Protein AF-A0AAD7TIJ6-F1 (afdb_monomer)

Sequence (268 aa):
MRRDTCLELRRLPKITGPLKSINFRRTTPGSITRIIYGNRPPPPSLVLDPTHPSLHYNRPSWGKTFPWRTYPGFAIRAVPKAVLAPPTTVHPDPPHTLNEGPLKGRSANMSLLDCEAKSVGGRVTRQVILRKFKTAISLIVVRGADVEGQGDEAKLVFREEHAGKAKDWILSDWTYIVRPKIEVYGMPYTEFIPTLRRALRDIVTDGRRLELEWAKLADKQRHQSFARPAHATSQPEHETLDAMQQESGSSSSRDRPPHLLTSDRTSS

pLDDT: mean 82.56, std 18.19, range [35.81, 98.44]

Foldseek 3Di:
DDPPDQPQPPDADDQPDLADFADQPLLQQAACVDPLPALAQDQLVFWQASPQPLNPDGSVRSCVLFDFDDFVFKTKTKDFSRRHGHHPDPDDDPPNDHPDDQDDRSYGYAAEEEDDDVQLDDPVSVVLLVVLVRVLLGCCAAFVWDWDDDDPPIHIDTDVVRHNPCLQQGDSRMHMYMHGHNVSSVDRSSRVNVRSSVVRNVCSVSVVVVVVVSVVVVVVVVVVVVPDDPPPPPDPDDDDDDDDDDDDDDDDDDDDDDDDDDDDDDDD

Nearest PDB structures (foldseek):
  7bbn-assembly1_A  TM=3.116E-01  e=3.687E+00  synthetic construct
  1etu-assembly1_A  TM=3.303E-01  e=9.483E+00  Escherichia coli K-12

Structure (mmCIF, N/CA/C/O backbone):
data_AF-A0AAD7TIJ6-F1
#
_entry.id   AF-A0AAD7TIJ6-F1
#
loop_
_atom_site.group_PDB
_atom_site.id
_atom_site.type_symbol
_atom_site.label_atom_id
_atom_site.label_alt_id
_atom_site.label_comp_id
_atom_site.label_asym_id
_atom_site.label_entity_id
_atom_site.label_seq_id
_atom_site.pdbx_PDB_ins_code
_atom_site.Cartn_x
_atom_site.Cartn_y
_atom_site.Cartn_z
_atom_site.occupancy
_atom_site.B_iso_or_equiv
_atom_site.auth_seq_id
_atom_site.auth_comp_id
_atom_site.auth_asym_id
_atom_site.auth_atom_id
_atom_site.pdbx_PDB_model_num
ATOM 1 N N . MET A 1 1 ? 3.920 18.655 25.816 1.00 40.12 1 MET A N 1
ATOM 2 C CA . MET A 1 1 ? 2.950 18.017 24.896 1.00 40.12 1 MET A CA 1
ATOM 3 C C . MET A 1 1 ? 2.310 16.827 25.595 1.00 40.12 1 MET A C 1
ATOM 5 O O . MET A 1 1 ? 2.991 15.828 25.808 1.00 40.12 1 MET A O 1
ATOM 9 N N . ARG A 1 2 ? 1.041 16.938 26.015 1.00 35.81 2 ARG A N 1
ATOM 10 C CA . ARG A 1 2 ? 0.279 15.781 26.509 1.00 35.81 2 ARG A CA 1
ATOM 11 C C . ARG A 1 2 ? 0.128 14.793 25.350 1.00 35.81 2 ARG A C 1
ATOM 13 O O . ARG 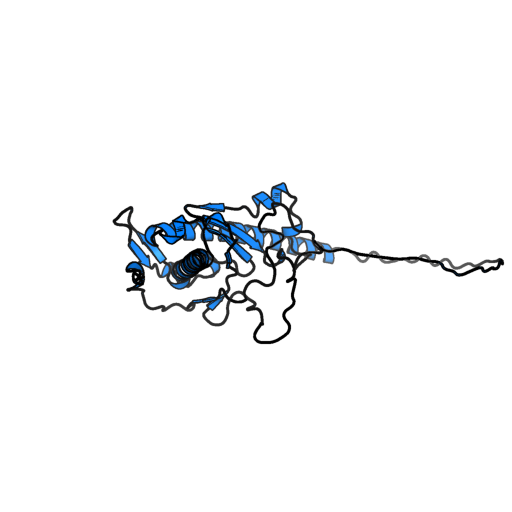A 1 2 ? -0.180 15.194 24.234 1.00 35.81 2 ARG A O 1
ATOM 20 N N . ARG A 1 3 ? 0.416 13.513 25.591 1.00 43.97 3 ARG A N 1
ATOM 21 C CA . ARG A 1 3 ? 0.051 12.443 24.658 1.00 43.97 3 ARG A CA 1
ATOM 22 C C . ARG A 1 3 ? -1.457 12.286 24.775 1.00 43.97 3 ARG A C 1
ATOM 24 O O . ARG A 1 3 ? -1.908 11.579 25.675 1.00 43.97 3 ARG A O 1
ATOM 31 N N . ASP A 1 4 ? -2.212 12.965 23.920 1.00 48.62 4 ASP A N 1
ATOM 32 C CA . ASP A 1 4 ? -3.643 12.713 23.801 1.00 48.62 4 ASP A CA 1
ATOM 33 C C . ASP A 1 4 ? -3.803 11.227 23.493 1.00 48.62 4 ASP A C 1
ATOM 35 O O . ASP A 1 4 ? -3.346 10.703 22.472 1.00 48.62 4 ASP A O 1
ATOM 39 N N . THR A 1 5 ? -4.308 10.497 24.483 1.00 56.25 5 THR A N 1
ATOM 40 C CA . THR A 1 5 ? -4.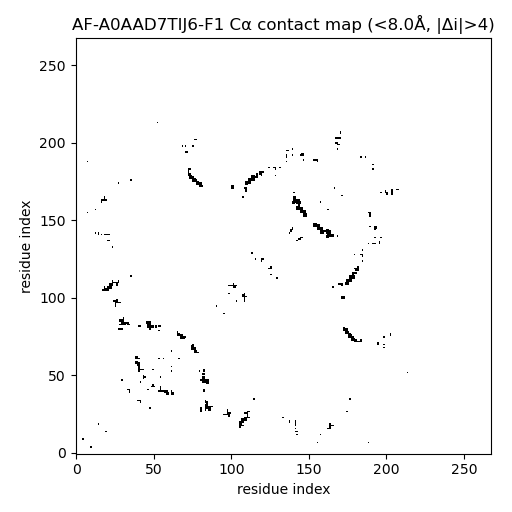494 9.060 24.365 1.00 56.25 5 THR A CA 1
ATOM 41 C C . THR A 1 5 ? -5.622 8.901 23.365 1.00 56.25 5 THR A C 1
ATOM 43 O O .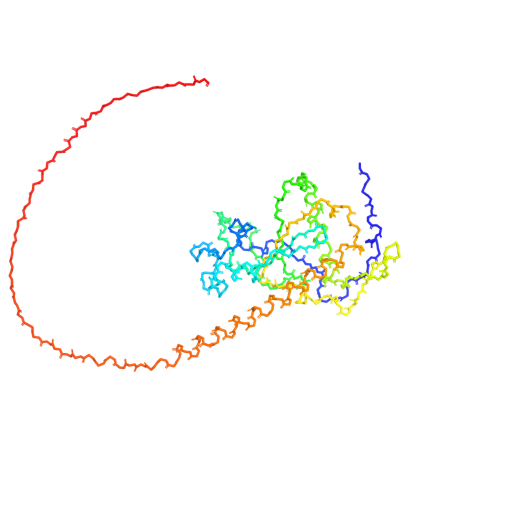 THR A 1 5 ? -6.742 9.287 23.675 1.00 56.25 5 THR A O 1
ATOM 46 N N . CYS A 1 6 ? -5.323 8.393 22.167 1.00 64.31 6 CYS A N 1
ATOM 47 C CA . CYS A 1 6 ? -6.316 8.162 21.122 1.00 64.31 6 CYS A CA 1
ATOM 48 C C . CYS A 1 6 ? -7.462 7.318 21.702 1.00 64.31 6 CYS A C 1
ATOM 50 O O . CYS A 1 6 ? -7.310 6.110 21.909 1.00 64.31 6 CYS A O 1
ATOM 52 N N . LEU A 1 7 ? -8.571 7.981 22.050 1.00 69.69 7 LEU A N 1
ATOM 53 C CA . LEU A 1 7 ? -9.676 7.382 22.804 1.00 69.69 7 LEU A CA 1
ATOM 54 C C . LEU A 1 7 ? -10.301 6.226 22.018 1.00 69.69 7 LEU A C 1
ATOM 56 O O . LEU A 1 7 ? -10.662 5.208 22.606 1.00 69.69 7 LEU A O 1
ATOM 60 N N . GLU A 1 8 ? -10.296 6.343 20.689 1.00 68.38 8 GLU A N 1
ATOM 61 C CA . GLU A 1 8 ? -10.753 5.340 19.722 1.00 68.38 8 GLU A CA 1
ATOM 62 C C . GLU A 1 8 ? -10.025 3.991 19.861 1.00 68.38 8 GLU A C 1
ATOM 64 O O . GLU A 1 8 ? -10.592 2.942 19.569 1.00 68.38 8 GLU A O 1
ATOM 69 N N . LEU A 1 9 ? -8.775 3.988 20.344 1.00 78.44 9 LEU A N 1
ATOM 70 C CA . LEU A 1 9 ? -7.947 2.782 20.460 1.00 78.44 9 LEU A CA 1
ATOM 71 C C . LEU A 1 9 ? -7.848 2.235 21.890 1.00 78.44 9 LEU A C 1
ATOM 73 O O . LEU A 1 9 ? -7.134 1.259 22.120 1.00 78.44 9 LEU A O 1
ATOM 77 N N . ARG A 1 10 ? -8.544 2.831 22.869 1.00 73.44 10 ARG A N 1
ATOM 78 C CA . ARG A 1 10 ? -8.475 2.382 24.273 1.00 73.44 10 ARG A CA 1
ATOM 79 C C . ARG A 1 10 ? -9.143 1.028 24.519 1.00 73.44 10 ARG A C 1
ATOM 81 O O . ARG A 1 10 ? -8.764 0.340 25.460 1.00 73.44 10 ARG A O 1
ATOM 88 N N . ARG A 1 11 ? -10.135 0.648 23.708 1.00 76.94 11 ARG A N 1
ATOM 89 C CA . ARG A 1 11 ? -10.948 -0.568 23.899 1.00 76.94 11 ARG A CA 1
ATOM 90 C C . ARG A 1 11 ? -10.898 -1.470 22.668 1.00 76.94 11 ARG A C 1
ATOM 92 O O . ARG A 1 11 ? -11.908 -1.697 22.014 1.00 76.94 11 ARG A O 1
ATOM 99 N N . LEU A 1 12 ? -9.707 -1.967 22.338 1.00 85.12 12 LEU A N 1
ATOM 100 C CA . LEU A 1 12 ? -9.557 -2.934 21.251 1.00 85.12 12 LEU A CA 1
ATOM 101 C C . LEU A 1 12 ? -9.978 -4.339 21.709 1.00 85.12 12 LEU A C 1
ATOM 103 O O . LEU A 1 12 ? -9.589 -4.753 22.806 1.00 85.12 12 LEU A O 1
ATOM 107 N N . PRO A 1 13 ? -10.692 -5.106 20.868 1.00 82.25 13 PRO A N 1
ATOM 108 C CA . PRO A 1 13 ? -10.970 -6.504 21.157 1.00 82.25 13 PRO A CA 1
ATOM 109 C C . PRO A 1 13 ? -9.666 -7.309 21.253 1.00 82.25 13 PRO A C 1
ATOM 111 O O . PRO A 1 13 ? -8.644 -6.984 20.623 1.00 82.25 13 PRO A O 1
ATOM 114 N N . LYS A 1 14 ? -9.701 -8.376 22.061 1.00 85.50 14 LYS A N 1
ATOM 115 C CA . LYS A 1 14 ? -8.593 -9.334 22.158 1.00 85.50 14 LYS A CA 1
ATOM 116 C C . LYS A 1 14 ? -8.384 -9.989 20.793 1.00 85.50 14 LYS A C 1
ATOM 118 O O . LYS A 1 14 ? -9.339 -10.347 20.116 1.00 85.50 14 LYS A O 1
ATOM 123 N N . ILE A 1 15 ? -7.125 -10.167 20.397 1.00 85.88 15 ILE A N 1
ATOM 124 C CA . ILE A 1 15 ? -6.811 -10.871 19.152 1.00 85.88 15 ILE A CA 1
ATOM 125 C C . ILE A 1 15 ? -6.955 -12.376 19.393 1.00 85.88 15 ILE A C 1
ATOM 127 O O . ILE A 1 15 ? -6.132 -12.971 20.091 1.00 85.88 15 ILE A O 1
ATOM 131 N N . THR A 1 16 ? -7.972 -12.979 18.788 1.00 78.56 16 THR A N 1
ATOM 132 C CA . THR A 1 16 ? -8.259 -14.422 18.843 1.00 78.56 16 THR A CA 1
ATOM 133 C C . THR A 1 16 ? -7.760 -15.165 17.596 1.00 78.56 16 THR A C 1
ATOM 135 O O . THR A 1 16 ? -7.400 -16.337 17.682 1.00 78.56 16 THR A O 1
ATOM 138 N N . GLY A 1 17 ? -7.640 -14.472 16.457 1.00 80.44 17 GLY A N 1
ATOM 139 C CA . GLY A 1 17 ? -7.259 -15.053 15.165 1.00 80.44 17 GLY A CA 1
ATOM 140 C C . GLY A 1 17 ? -5.801 -15.537 15.041 1.00 80.44 17 GLY A C 1
ATOM 141 O O . GLY A 1 17 ? -4.929 -15.182 15.847 1.00 80.44 17 GLY A O 1
ATOM 142 N N . PRO A 1 18 ? -5.490 -16.347 14.006 1.00 85.44 18 PRO A N 1
ATOM 143 C CA . PRO A 1 18 ? -4.157 -16.922 13.795 1.00 85.44 18 PRO A CA 1
ATOM 144 C C . PRO A 1 18 ? -3.100 -15.845 13.526 1.00 85.44 18 PRO A C 1
ATOM 146 O O . PRO A 1 18 ? -1.991 -15.917 14.062 1.00 85.44 18 PRO A O 1
ATOM 149 N N . LEU A 1 19 ? -3.467 -14.803 12.780 1.00 92.25 19 LEU A N 1
ATOM 150 C CA . LEU A 1 19 ? -2.642 -13.625 12.554 1.00 92.25 19 LEU A CA 1
ATOM 151 C C . LEU A 1 19 ? -2.726 -12.680 13.759 1.00 92.25 19 LEU A C 1
ATOM 153 O O . LEU A 1 19 ? -3.809 -12.258 14.149 1.00 92.25 19 LEU A O 1
ATOM 157 N N . LYS A 1 20 ? -1.575 -12.326 14.335 1.00 92.88 20 LYS A N 1
ATOM 158 C CA . LYS A 1 20 ? -1.456 -11.444 15.507 1.00 92.88 20 LYS A CA 1
ATOM 159 C C . LYS A 1 20 ? -0.862 -10.075 15.202 1.00 92.88 20 LYS A C 1
ATOM 161 O O . LYS A 1 20 ? -1.054 -9.144 15.981 1.00 92.88 20 LYS A O 1
ATOM 166 N N . SER A 1 21 ? -0.116 -9.939 14.113 1.00 94.31 21 SER A N 1
ATOM 167 C CA . SER A 1 21 ? 0.562 -8.686 13.784 1.00 94.31 21 SER A CA 1
ATOM 168 C C . SER A 1 21 ? 0.892 -8.582 12.301 1.00 94.31 21 SER A C 1
ATOM 170 O O . SER A 1 21 ? 0.854 -9.571 11.571 1.00 94.31 21 SER A O 1
ATOM 172 N N . ILE A 1 22 ? 1.260 -7.374 11.881 1.00 95.75 22 ILE A N 1
ATOM 173 C CA . ILE A 1 22 ? 1.886 -7.115 10.587 1.00 95.75 22 ILE A CA 1
ATOM 174 C C . ILE A 1 22 ? 3.335 -6.709 10.837 1.00 95.75 22 ILE A C 1
ATOM 176 O O . ILE A 1 22 ? 3.617 -5.814 11.639 1.00 95.75 22 ILE A O 1
ATOM 180 N N . ASN A 1 23 ? 4.258 -7.368 10.154 1.00 94.94 23 ASN A N 1
ATOM 181 C CA . ASN A 1 23 ? 5.664 -7.031 10.165 1.00 94.94 23 ASN A CA 1
ATOM 182 C C . ASN A 1 23 ? 5.975 -6.098 8.992 1.00 94.94 23 ASN A C 1
ATOM 184 O O . ASN A 1 23 ? 5.871 -6.474 7.828 1.00 94.94 23 ASN A O 1
ATOM 188 N N . PHE A 1 24 ? 6.402 -4.881 9.314 1.00 94.38 24 PHE A N 1
ATOM 189 C CA . PHE A 1 24 ? 6.836 -3.882 8.333 1.00 94.38 24 PHE A CA 1
ATOM 190 C C . PHE A 1 24 ? 8.360 -3.744 8.259 1.00 94.38 24 PHE A C 1
ATOM 192 O O . PHE A 1 24 ? 8.876 -2.903 7.525 1.00 94.38 24 PHE A O 1
ATOM 199 N N . ARG A 1 25 ? 9.100 -4.469 9.106 1.00 90.56 25 ARG A N 1
ATOM 200 C CA . ARG A 1 25 ? 10.546 -4.302 9.250 1.00 90.56 25 ARG A CA 1
ATOM 201 C C . ARG A 1 25 ? 11.255 -5.296 8.342 1.00 90.56 25 ARG A C 1
ATOM 203 O O . ARG A 1 25 ? 10.981 -6.489 8.416 1.00 90.56 25 ARG A O 1
ATOM 210 N N . ARG A 1 26 ? 12.217 -4.811 7.548 1.00 87.25 26 ARG A N 1
ATOM 211 C CA . ARG A 1 26 ? 13.064 -5.647 6.669 1.00 87.25 26 ARG A CA 1
ATOM 212 C C . ARG A 1 26 ? 12.253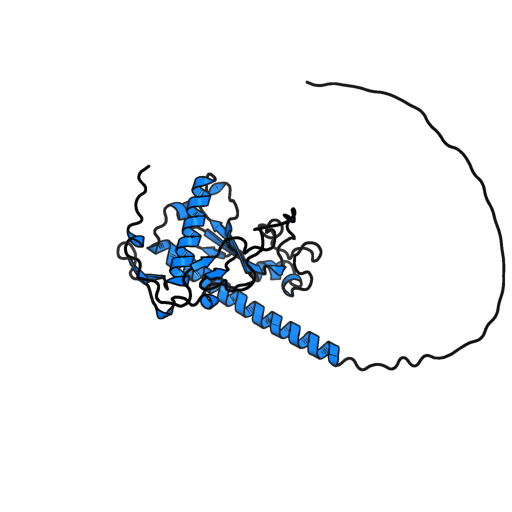 -6.512 5.699 1.00 87.25 26 ARG A C 1
ATOM 214 O O . ARG A 1 26 ? 12.564 -7.674 5.492 1.00 87.25 26 ARG A O 1
ATOM 221 N N . THR A 1 27 ? 11.181 -5.953 5.155 1.00 91.50 27 THR A N 1
ATOM 222 C CA . THR A 1 27 ? 10.305 -6.616 4.176 1.00 91.50 27 THR A CA 1
ATOM 223 C C . THR A 1 27 ? 10.522 -6.103 2.752 1.00 91.50 27 THR A C 1
ATOM 225 O O . THR A 1 27 ? 9.995 -6.684 1.805 1.00 91.50 27 THR A O 1
ATOM 228 N N . THR A 1 28 ? 11.289 -5.020 2.592 1.00 92.38 28 THR A N 1
ATOM 229 C CA . THR A 1 28 ? 11.659 -4.441 1.297 1.00 92.38 28 THR A CA 1
ATOM 230 C C . THR A 1 28 ? 13.066 -4.917 0.914 1.00 92.38 28 THR A C 1
ATOM 232 O O . THR A 1 28 ? 14.010 -4.540 1.607 1.00 92.38 28 THR A O 1
ATOM 235 N N . PRO A 1 29 ? 13.225 -5.708 -0.161 1.00 91.12 29 PRO A N 1
ATOM 236 C CA . PRO A 1 29 ? 14.518 -6.274 -0.563 1.00 91.12 29 PRO A CA 1
ATOM 237 C C . PRO A 1 29 ? 15.430 -5.304 -1.334 1.00 91.12 29 PRO A C 1
ATOM 239 O O . PRO A 1 29 ? 16.585 -5.622 -1.592 1.00 91.12 29 PRO A O 1
ATOM 242 N N . GLY A 1 30 ? 14.934 -4.124 -1.713 1.00 91.69 30 GLY A N 1
ATOM 243 C CA . GLY A 1 30 ? 15.676 -3.179 -2.544 1.00 91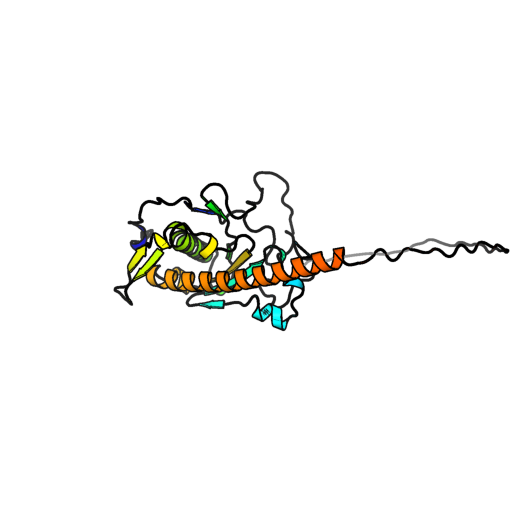.69 30 GLY A CA 1
ATOM 244 C C . GLY A 1 30 ? 15.245 -1.731 -2.349 1.00 91.69 30 GLY A C 1
ATOM 245 O O . GLY A 1 30 ? 14.598 -1.370 -1.364 1.00 91.69 30 GLY A O 1
ATOM 246 N N . SER A 1 31 ? 15.609 -0.893 -3.314 1.00 91.69 31 SER A N 1
ATOM 247 C CA . SER A 1 31 ? 15.391 0.549 -3.294 1.00 91.69 31 SER A CA 1
ATOM 248 C C . SER A 1 31 ? 14.290 0.990 -4.258 1.00 91.69 31 SER A C 1
ATOM 250 O O . SER A 1 31 ? 14.183 0.514 -5.388 1.00 91.69 31 SER A O 1
ATOM 252 N N . ILE A 1 32 ? 13.489 1.967 -3.827 1.00 91.88 32 ILE A N 1
ATOM 253 C CA . ILE A 1 32 ? 12.416 2.564 -4.636 1.00 91.88 32 ILE A CA 1
ATOM 254 C C . ILE A 1 32 ? 12.870 3.772 -5.468 1.00 91.88 32 ILE A C 1
ATOM 256 O O . ILE A 1 32 ? 12.057 4.354 -6.186 1.00 91.88 32 ILE A O 1
ATOM 260 N N . THR A 1 33 ? 14.140 4.180 -5.391 1.00 89.00 33 THR A N 1
ATOM 261 C CA . THR A 1 33 ? 14.642 5.441 -5.981 1.00 89.00 33 THR A CA 1
ATOM 262 C C . THR A 1 33 ? 14.364 5.584 -7.478 1.00 89.00 33 THR A C 1
ATOM 264 O O . THR A 1 33 ? 14.151 6.694 -7.960 1.00 89.00 33 THR A O 1
ATOM 267 N N . ARG A 1 34 ? 14.314 4.475 -8.223 1.00 87.00 34 ARG A N 1
ATOM 268 C CA . ARG A 1 34 ? 14.050 4.470 -9.673 1.00 87.00 34 ARG A CA 1
ATOM 269 C C . ARG A 1 34 ? 12.564 4.510 -10.040 1.00 87.00 34 ARG A C 1
ATOM 271 O O . ARG A 1 34 ? 12.221 4.932 -11.140 1.00 87.00 34 ARG A O 1
ATOM 278 N N . ILE A 1 35 ? 11.685 4.094 -9.132 1.00 90.94 35 ILE A N 1
ATOM 279 C CA . ILE A 1 35 ? 10.253 3.893 -9.409 1.00 90.94 35 ILE A CA 1
ATOM 280 C C . ILE A 1 35 ? 9.350 4.908 -8.703 1.00 90.94 35 ILE A C 1
ATOM 282 O O . ILE A 1 35 ? 8.226 5.141 -9.140 1.00 90.94 35 ILE A O 1
ATOM 286 N N . ILE A 1 36 ? 9.842 5.558 -7.649 1.00 89.69 36 ILE A N 1
ATOM 287 C CA . ILE A 1 36 ? 9.112 6.551 -6.853 1.00 89.69 36 ILE A CA 1
ATOM 288 C C . ILE A 1 36 ? 8.511 7.671 -7.716 1.00 89.69 36 ILE A C 1
ATOM 290 O O . ILE A 1 36 ? 7.334 7.993 -7.556 1.00 89.69 36 ILE A O 1
ATOM 294 N N . TYR A 1 37 ? 9.278 8.214 -8.666 1.00 84.75 37 TYR A N 1
ATOM 295 C CA . TYR A 1 37 ? 8.851 9.266 -9.605 1.00 84.75 37 TYR A CA 1
ATOM 296 C C . TYR A 1 37 ? 8.729 8.760 -11.055 1.00 84.75 37 TYR A C 1
ATOM 298 O O . TYR A 1 37 ? 8.422 9.530 -11.962 1.00 84.75 37 TYR A O 1
ATOM 306 N N . GLY A 1 38 ? 8.971 7.467 -11.288 1.00 83.81 38 GLY A N 1
ATOM 307 C CA . GLY A 1 38 ? 9.005 6.871 -12.620 1.00 83.81 38 GLY A CA 1
ATOM 308 C C . GLY A 1 38 ? 7.630 6.415 -13.113 1.00 83.81 38 GLY A C 1
ATOM 309 O O . GLY A 1 38 ? 6.976 5.581 -12.485 1.00 83.81 38 GLY A O 1
ATOM 310 N N . ASN A 1 39 ? 7.234 6.889 -14.296 1.00 87.38 39 ASN A N 1
ATOM 311 C CA . ASN A 1 39 ? 6.054 6.411 -15.036 1.00 87.38 39 ASN A CA 1
ATOM 312 C C . ASN A 1 39 ? 6.431 5.473 -16.196 1.00 87.38 39 ASN A C 1
ATOM 314 O O . ASN A 1 39 ? 5.691 5.358 -17.165 1.00 87.38 39 ASN A O 1
ATOM 318 N N . ARG A 1 40 ? 7.595 4.825 -16.119 1.00 92.44 40 ARG A N 1
ATOM 319 C CA . ARG A 1 40 ? 8.086 3.834 -17.084 1.00 92.44 40 ARG A CA 1
ATOM 320 C C . ARG A 1 40 ? 8.691 2.647 -16.331 1.00 92.44 40 ARG A C 1
ATOM 322 O O . ARG A 1 40 ? 9.134 2.870 -15.197 1.00 92.44 40 ARG A O 1
ATOM 329 N N . PRO A 1 41 ? 8.743 1.444 -16.929 1.00 93.44 41 PRO A N 1
ATOM 330 C CA . PRO A 1 41 ? 9.493 0.347 -16.332 1.00 93.44 41 PRO A CA 1
ATOM 331 C C . PRO A 1 41 ? 10.963 0.762 -16.132 1.00 93.44 41 PRO A C 1
ATOM 333 O O . PRO A 1 41 ? 11.525 1.475 -16.976 1.00 93.44 41 PRO A O 1
ATOM 336 N N . PRO A 1 42 ? 11.593 0.372 -15.014 1.00 94.56 42 PRO A N 1
ATOM 337 C CA . PRO A 1 42 ? 13.040 0.482 -14.863 1.00 94.56 42 PRO A CA 1
ATOM 338 C C . PRO A 1 42 ? 13.769 -0.433 -15.873 1.00 94.56 42 PRO A C 1
ATOM 340 O O . PRO A 1 42 ? 13.205 -1.445 -16.288 1.00 94.56 42 PRO A O 1
ATOM 343 N N . PRO A 1 43 ? 15.014 -0.108 -16.274 1.00 94.19 43 PRO A N 1
ATOM 344 C CA . PRO A 1 43 ? 15.819 -0.996 -17.113 1.00 94.19 43 PRO A CA 1
ATOM 345 C C . PRO A 1 43 ? 16.044 -2.363 -16.440 1.00 94.19 43 PRO A C 1
ATOM 347 O O . PRO A 1 43 ? 16.325 -2.373 -15.238 1.00 94.19 43 PRO A O 1
ATOM 350 N N . PRO A 1 44 ? 16.006 -3.491 -17.180 1.00 95.12 44 PRO A N 1
ATOM 351 C CA . PRO A 1 44 ? 16.204 -4.827 -16.606 1.00 95.12 44 PRO A CA 1
ATOM 352 C C . PRO A 1 44 ? 17.535 -5.011 -15.864 1.00 95.12 44 PRO A C 1
ATOM 354 O O . PRO A 1 44 ? 17.596 -5.735 -14.882 1.00 95.12 44 PRO A O 1
ATOM 357 N N . SER A 1 45 ? 18.598 -4.310 -16.266 1.00 94.62 45 SER A N 1
ATOM 358 C CA . SER A 1 45 ? 19.904 -4.357 -15.589 1.00 94.62 45 SER A CA 1
ATOM 359 C C . SER A 1 45 ? 19.932 -3.679 -14.214 1.00 94.62 45 SER A C 1
ATOM 361 O O . SER A 1 45 ? 20.923 -3.783 -13.498 1.00 94.62 45 SER A O 1
ATOM 363 N N . LEU A 1 46 ? 18.876 -2.947 -13.849 1.00 93.44 46 LEU A N 1
ATOM 364 C CA . LEU A 1 46 ? 18.813 -2.119 -12.643 1.00 93.44 46 LEU A CA 1
ATOM 365 C C . LEU A 1 46 ? 17.682 -2.537 -11.700 1.00 93.44 46 LEU A C 1
ATOM 367 O O . LEU A 1 46 ? 17.218 -1.709 -10.913 1.00 93.44 46 LEU A O 1
ATOM 371 N N . VAL A 1 47 ? 17.224 -3.785 -11.784 1.00 95.81 47 VAL A N 1
ATOM 372 C CA . VAL A 1 47 ? 16.173 -4.334 -10.920 1.00 95.81 47 VAL A CA 1
ATOM 373 C C . VAL A 1 47 ? 16.610 -5.616 -10.216 1.00 95.81 47 VAL A C 1
ATOM 375 O O . VAL A 1 47 ? 17.634 -6.193 -10.565 1.00 95.81 47 VAL A O 1
ATOM 378 N N . LEU A 1 48 ? 15.840 -6.048 -9.215 1.00 94.25 48 LEU A N 1
ATOM 379 C CA . LEU A 1 48 ? 16.094 -7.286 -8.475 1.00 94.25 48 LEU A CA 1
ATOM 380 C C . LEU A 1 48 ? 15.832 -8.546 -9.305 1.00 94.25 48 LEU A C 1
ATOM 382 O O . LEU A 1 48 ? 16.583 -9.506 -9.184 1.00 94.25 48 LEU A O 1
ATOM 386 N N . ASP A 1 49 ? 14.789 -8.543 -10.136 1.00 95.06 49 ASP A N 1
ATOM 387 C CA . ASP A 1 49 ? 14.471 -9.658 -11.031 1.00 95.06 49 ASP A CA 1
ATOM 388 C C . ASP A 1 49 ? 14.251 -9.141 -12.465 1.00 95.06 49 ASP A C 1
ATOM 390 O O . ASP A 1 49 ? 13.166 -8.643 -12.789 1.00 95.06 49 ASP A O 1
ATOM 394 N N . PRO A 1 50 ? 15.275 -9.256 -13.335 1.00 95.88 50 PRO A N 1
ATOM 395 C CA . PRO A 1 50 ? 15.207 -8.841 -14.735 1.00 95.88 50 PRO A CA 1
ATOM 396 C C . PRO A 1 50 ? 14.233 -9.660 -15.592 1.00 95.88 50 PRO A C 1
ATOM 398 O O . PRO A 1 50 ? 13.912 -9.241 -16.702 1.00 95.88 50 PRO A O 1
ATOM 401 N N . THR A 1 51 ? 13.783 -10.822 -15.113 1.00 94.81 51 THR A N 1
ATOM 402 C CA . THR A 1 51 ? 12.891 -11.730 -15.851 1.00 94.81 51 THR A CA 1
ATOM 403 C C . THR A 1 51 ? 11.415 -11.495 -15.539 1.00 94.81 51 THR A C 1
ATOM 405 O O . THR A 1 51 ? 10.537 -12.089 -16.168 1.00 94.81 51 THR A O 1
ATOM 408 N N . HIS A 1 52 ? 11.119 -10.604 -14.589 1.00 95.06 52 HIS A N 1
ATOM 409 C CA . HIS A 1 52 ? 9.760 -10.401 -14.120 1.00 95.06 52 HIS A CA 1
ATOM 410 C C . HIS A 1 52 ? 8.845 -9.827 -15.225 1.00 95.06 52 HIS A C 1
ATOM 412 O O . HIS A 1 52 ? 9.158 -8.776 -15.801 1.00 95.06 52 HIS A O 1
ATOM 418 N N . PRO A 1 53 ? 7.654 -10.414 -15.473 1.00 95.44 53 PRO A N 1
ATOM 419 C CA . PRO A 1 53 ? 6.780 -10.032 -16.591 1.00 95.44 53 PRO A CA 1
ATOM 420 C C . PRO A 1 53 ? 6.356 -8.560 -16.617 1.00 95.44 53 PRO A C 1
ATOM 422 O O . PRO A 1 53 ? 6.058 -8.005 -17.674 1.00 95.44 53 PRO A O 1
ATOM 425 N N . SER A 1 54 ? 6.345 -7.890 -15.462 1.00 94.38 54 SER A N 1
ATOM 426 C CA . SER A 1 54 ? 6.024 -6.461 -15.386 1.00 94.38 54 SER A CA 1
ATOM 427 C C . SER A 1 54 ? 6.995 -5.566 -16.161 1.00 94.38 54 SER A C 1
ATOM 429 O O . SER A 1 54 ? 6.643 -4.435 -16.483 1.00 94.38 54 SER A O 1
ATOM 431 N N . LEU A 1 55 ? 8.218 -6.018 -16.442 1.00 94.62 55 LEU A N 1
ATOM 432 C CA . LEU A 1 55 ? 9.197 -5.223 -17.189 1.00 94.62 55 LEU A CA 1
ATOM 433 C C . LEU A 1 55 ? 8.863 -5.123 -18.682 1.00 94.62 55 LEU A C 1
ATOM 435 O O . LEU A 1 55 ? 9.365 -4.227 -19.354 1.00 94.62 55 LEU A O 1
ATOM 439 N N . HIS A 1 56 ? 7.972 -5.980 -19.190 1.00 93.50 56 HIS A N 1
ATOM 440 C CA . HIS A 1 56 ? 7.548 -5.972 -20.591 1.00 93.50 56 HIS A CA 1
ATOM 441 C C . HIS A 1 56 ? 6.514 -4.883 -20.914 1.00 93.50 56 HIS A C 1
ATOM 443 O O . HIS A 1 56 ? 6.192 -4.659 -22.081 1.00 93.50 56 HIS A O 1
ATOM 449 N N . TYR A 1 57 ? 5.977 -4.181 -19.910 1.00 93.81 57 TYR A N 1
ATOM 450 C CA . TYR A 1 57 ? 5.053 -3.080 -20.167 1.00 93.81 57 TYR A CA 1
ATOM 451 C C . TYR A 1 57 ? 5.770 -1.899 -20.820 1.00 93.81 57 TYR A C 1
ATOM 453 O O . TYR A 1 57 ? 6.748 -1.377 -20.294 1.00 93.81 57 TYR A O 1
ATOM 461 N N . ASN A 1 58 ? 5.212 -1.377 -21.911 1.00 92.56 58 ASN A N 1
ATOM 462 C CA . ASN A 1 58 ? 5.630 -0.076 -22.431 1.00 92.56 58 ASN A CA 1
ATOM 463 C C . ASN A 1 58 ? 5.267 1.067 -21.455 1.00 92.56 58 ASN A C 1
ATOM 465 O O . ASN A 1 58 ? 4.497 0.895 -20.507 1.00 92.56 58 ASN A O 1
ATOM 469 N N . ARG A 1 59 ? 5.811 2.269 -21.690 1.00 90.12 59 ARG A N 1
ATOM 470 C CA . ARG A 1 59 ? 5.635 3.431 -20.796 1.00 90.12 59 ARG A CA 1
ATOM 471 C C . ARG A 1 59 ? 4.158 3.779 -20.509 1.00 90.12 59 ARG A C 1
ATOM 473 O O . ARG A 1 59 ? 3.827 3.910 -19.331 1.00 90.12 59 ARG A O 1
ATOM 480 N N . PRO A 1 60 ? 3.256 3.899 -21.506 1.00 91.12 60 PRO A N 1
ATOM 481 C CA . PRO A 1 60 ? 1.841 4.163 -21.233 1.00 91.12 60 PRO A CA 1
ATOM 482 C C . PRO A 1 60 ? 1.171 3.064 -20.403 1.00 91.12 60 PRO A C 1
ATOM 484 O O . PRO A 1 60 ? 0.435 3.365 -19.463 1.00 91.12 60 PRO A O 1
ATOM 487 N N . SER A 1 61 ? 1.449 1.797 -20.720 1.00 93.88 61 SER A N 1
ATOM 488 C CA . SER A 1 61 ? 0.854 0.658 -20.016 1.00 93.88 61 SER A CA 1
ATOM 489 C C . SER A 1 61 ? 1.349 0.587 -18.577 1.00 93.88 61 SER A C 1
ATOM 491 O O . SER A 1 61 ? 0.548 0.421 -17.671 1.00 93.88 61 SER A O 1
ATOM 493 N N . TRP A 1 62 ? 2.637 0.834 -18.332 1.00 94.94 62 TRP A N 1
ATOM 494 C CA . TRP A 1 62 ? 3.211 0.851 -16.986 1.00 94.94 62 TRP A CA 1
ATOM 495 C C . TRP A 1 62 ? 2.518 1.851 -16.054 1.00 94.94 62 TRP A C 1
ATOM 497 O O . TRP A 1 62 ? 2.192 1.519 -14.914 1.00 94.94 62 TRP A O 1
ATOM 507 N N . GLY A 1 63 ? 2.277 3.076 -16.535 1.00 93.38 63 GLY A N 1
ATOM 508 C CA . GLY A 1 63 ? 1.582 4.106 -15.761 1.00 93.38 63 GLY A CA 1
ATOM 509 C C . GLY A 1 63 ? 0.136 3.733 -15.426 1.00 93.38 63 GLY A C 1
ATOM 510 O O . GLY A 1 63 ? -0.330 4.051 -14.336 1.00 93.38 63 GLY A O 1
ATOM 511 N N . LYS A 1 64 ? -0.547 3.024 -16.335 1.00 94.38 64 LYS A N 1
ATOM 512 C CA . LYS A 1 64 ? -1.913 2.518 -16.130 1.00 94.38 64 LYS A CA 1
ATOM 513 C C . LYS A 1 64 ? -1.956 1.296 -15.208 1.00 94.38 64 LYS A C 1
ATOM 515 O O . LYS A 1 64 ? -2.869 1.188 -14.401 1.00 94.38 64 LYS A O 1
ATOM 520 N N . THR A 1 65 ? -0.972 0.405 -15.313 1.00 95.62 65 THR A N 1
ATOM 521 C CA . THR A 1 65 ? -0.885 -0.840 -14.537 1.00 95.62 65 THR A CA 1
ATOM 522 C C . THR A 1 65 ? -0.473 -0.587 -13.090 1.00 95.62 65 THR A C 1
ATOM 524 O O . THR A 1 65 ? -1.047 -1.160 -12.168 1.00 95.62 65 THR A O 1
ATOM 527 N N . PHE A 1 66 ? 0.493 0.308 -12.875 1.00 96.00 66 PHE A N 1
ATOM 528 C CA . PHE A 1 66 ? 0.989 0.668 -11.547 1.00 96.00 66 PHE A CA 1
ATOM 529 C C . PHE A 1 66 ? 0.758 2.158 -11.272 1.00 96.00 66 PHE A C 1
ATOM 531 O O . PHE A 1 66 ? 1.737 2.905 -11.148 1.00 96.00 66 PHE A O 1
ATOM 538 N N . PRO A 1 67 ? -0.498 2.630 -11.202 1.00 95.81 67 PRO A N 1
ATOM 539 C CA . PRO A 1 67 ? -0.789 4.045 -11.049 1.00 95.81 67 PRO A CA 1
ATOM 540 C C . PRO A 1 67 ? -0.517 4.513 -9.619 1.00 95.81 67 PRO A C 1
ATOM 542 O O . PRO A 1 67 ? -0.609 3.751 -8.653 1.00 95.81 67 PRO A O 1
ATOM 545 N N . TRP A 1 68 ? -0.251 5.810 -9.477 1.00 95.44 68 TRP A N 1
ATOM 546 C CA . TRP A 1 68 ? -0.493 6.492 -8.211 1.00 95.44 68 TRP A CA 1
ATOM 547 C C . TRP A 1 68 ? -2.000 6.661 -8.044 1.00 95.44 68 TRP A C 1
ATOM 549 O O . TRP A 1 68 ? -2.635 7.359 -8.830 1.00 95.44 68 TRP A O 1
ATOM 559 N N . ARG A 1 69 ? -2.570 6.014 -7.029 1.00 96.44 69 ARG A N 1
ATOM 560 C CA . ARG A 1 69 ? -3.982 6.159 -6.671 1.00 96.44 69 ARG A CA 1
ATOM 561 C C . ARG A 1 69 ? -4.106 7.223 -5.600 1.00 96.44 69 ARG A C 1
ATOM 563 O O . ARG A 1 69 ? -3.435 7.134 -4.573 1.00 96.44 69 ARG A O 1
ATOM 570 N N . THR A 1 70 ? -4.947 8.214 -5.849 1.00 96.94 70 THR A N 1
ATOM 571 C CA . THR A 1 70 ? -5.169 9.328 -4.928 1.00 96.94 70 THR A CA 1
ATOM 572 C C . THR A 1 70 ? -6.420 9.075 -4.107 1.00 96.94 70 THR A C 1
ATOM 574 O O . THR A 1 70 ? -7.468 8.736 -4.648 1.00 96.94 70 THR A O 1
ATOM 577 N N . TYR A 1 71 ? -6.299 9.288 -2.806 1.00 97.56 71 TYR A N 1
ATOM 578 C CA . TYR A 1 71 ? -7.365 9.190 -1.825 1.00 97.56 71 TYR A CA 1
ATOM 579 C C . TYR A 1 71 ? -7.350 10.440 -0.928 1.00 97.56 71 TYR A C 1
ATOM 581 O O . TYR A 1 71 ? -6.358 11.182 -0.915 1.00 97.56 71 TYR A O 1
ATOM 589 N N . PRO A 1 72 ? -8.423 10.709 -0.165 1.00 96.12 72 PRO A N 1
ATOM 590 C CA . PRO A 1 72 ? -8.394 11.716 0.890 1.00 96.12 72 PRO A CA 1
ATOM 591 C C . PRO A 1 72 ? -7.149 11.577 1.782 1.00 96.12 72 PRO A C 1
ATOM 593 O O . PRO A 1 72 ? -6.865 10.518 2.336 1.00 96.12 72 PRO A O 1
ATOM 596 N N . GLY A 1 73 ? -6.352 12.645 1.857 1.00 94.38 73 GLY A N 1
ATOM 597 C CA . GLY A 1 73 ? -5.138 12.713 2.674 1.00 94.38 73 GLY A CA 1
ATOM 598 C C . GLY A 1 73 ? -3.884 12.008 2.133 1.00 94.38 73 GLY A C 1
ATOM 599 O O . GLY A 1 73 ? -2.807 12.241 2.670 1.00 94.38 73 GLY A O 1
ATOM 600 N N . PHE A 1 74 ? -3.932 11.181 1.083 1.00 95.81 74 PHE A N 1
ATOM 601 C CA . PHE A 1 74 ? -2.717 10.510 0.588 1.00 95.81 74 PHE A CA 1
ATOM 602 C C . PHE A 1 74 ? -2.826 10.005 -0.850 1.00 95.81 74 PHE A C 1
ATOM 604 O O . PHE A 1 74 ? -3.908 9.802 -1.386 1.00 95.81 74 PHE A O 1
ATOM 611 N N . ALA A 1 75 ? -1.680 9.734 -1.470 1.00 95.94 75 ALA A N 1
ATOM 612 C CA . ALA A 1 75 ? -1.607 8.872 -2.642 1.00 95.94 75 ALA A CA 1
ATOM 613 C C . ALA A 1 75 ? -0.822 7.602 -2.312 1.00 95.94 75 ALA A C 1
ATOM 615 O O . ALA A 1 75 ? 0.115 7.628 -1.514 1.00 95.94 75 ALA A O 1
ATOM 616 N N . ILE A 1 76 ? -1.190 6.484 -2.924 1.00 97.31 76 ILE A N 1
ATOM 617 C CA . ILE A 1 76 ? -0.508 5.204 -2.749 1.00 97.31 76 ILE A CA 1
ATOM 618 C C . ILE A 1 76 ? -0.302 4.527 -4.097 1.00 97.31 76 ILE A C 1
ATOM 620 O O . ILE A 1 76 ? -1.133 4.612 -5.001 1.00 97.31 76 ILE A O 1
ATOM 624 N N . ARG A 1 77 ? 0.828 3.849 -4.223 1.00 96.50 77 ARG A N 1
ATOM 625 C CA . ARG A 1 77 ? 1.181 3.007 -5.359 1.00 96.50 77 ARG A CA 1
ATOM 626 C C . ARG A 1 77 ? 1.670 1.671 -4.826 1.00 96.50 77 ARG A C 1
ATOM 628 O O . ARG A 1 77 ? 2.325 1.636 -3.790 1.00 96.50 77 ARG A O 1
ATOM 635 N N . ALA A 1 78 ? 1.394 0.592 -5.543 1.00 97.75 78 ALA A N 1
ATOM 636 C CA . ALA A 1 78 ? 2.009 -0.700 -5.282 1.00 97.75 78 ALA A CA 1
ATOM 637 C C . ALA A 1 78 ? 2.707 -1.198 -6.544 1.00 97.75 78 ALA A C 1
ATOM 639 O O . ALA A 1 78 ? 2.207 -1.005 -7.653 1.00 97.75 78 ALA A O 1
ATOM 640 N N . VAL A 1 79 ? 3.873 -1.808 -6.364 1.00 97.25 79 VAL A N 1
ATOM 641 C CA . VAL A 1 79 ? 4.637 -2.453 -7.436 1.00 97.25 79 VAL A CA 1
ATOM 642 C C . VAL A 1 79 ? 5.189 -3.796 -6.954 1.00 97.25 79 VAL A C 1
ATOM 644 O O . VAL A 1 79 ? 5.398 -3.946 -5.748 1.00 97.25 79 VAL A O 1
ATOM 647 N N . PRO A 1 80 ? 5.483 -4.751 -7.848 1.00 97.31 80 PRO A N 1
ATOM 648 C CA . PRO A 1 80 ? 6.195 -5.971 -7.479 1.00 97.31 80 PRO A CA 1
ATOM 649 C C . PRO A 1 80 ? 7.567 -5.661 -6.867 1.00 97.31 80 PRO A C 1
ATOM 651 O O . PRO A 1 80 ? 8.271 -4.758 -7.320 1.00 97.31 80 PRO A O 1
ATOM 654 N N . LYS A 1 81 ? 8.001 -6.436 -5.871 1.00 96.38 81 LYS A N 1
ATOM 655 C CA . LYS A 1 81 ? 9.360 -6.321 -5.309 1.00 96.38 81 LYS A CA 1
ATOM 656 C C . LYS A 1 81 ? 10.438 -6.557 -6.369 1.00 96.38 81 LYS A C 1
ATOM 658 O O . LYS A 1 81 ? 11.495 -5.942 -6.305 1.00 96.38 81 LYS A O 1
ATOM 663 N N . ALA A 1 82 ? 10.141 -7.390 -7.363 1.00 95.88 82 ALA A N 1
ATOM 664 C CA . ALA A 1 82 ? 11.004 -7.680 -8.503 1.00 95.88 82 ALA A CA 1
ATOM 665 C C . ALA A 1 82 ? 11.533 -6.428 -9.222 1.00 95.88 82 ALA A C 1
ATOM 667 O O . ALA A 1 82 ? 12.666 -6.426 -9.691 1.00 95.88 82 ALA A O 1
ATOM 668 N N . VAL A 1 83 ? 10.744 -5.346 -9.275 1.00 96.25 83 VAL A N 1
ATOM 669 C CA . VAL A 1 83 ? 11.103 -4.121 -10.014 1.00 96.25 83 VAL A CA 1
ATOM 670 C C . VAL A 1 83 ? 11.841 -3.083 -9.169 1.00 96.25 83 VAL A C 1
ATOM 672 O O . VAL A 1 83 ? 12.098 -1.970 -9.635 1.00 96.25 83 VAL A O 1
ATOM 675 N N . LEU A 1 84 ? 12.140 -3.398 -7.908 1.00 95.56 84 LEU A N 1
ATOM 676 C CA . LEU A 1 84 ? 12.958 -2.529 -7.070 1.00 95.56 84 LEU A CA 1
ATOM 677 C C . LEU A 1 84 ? 14.398 -2.542 -7.564 1.00 95.56 84 LEU A C 1
ATOM 679 O O . LEU A 1 84 ? 14.873 -3.552 -8.072 1.00 95.56 84 LEU A O 1
ATOM 683 N N . ALA A 1 85 ? 15.104 -1.431 -7.373 1.00 93.31 85 ALA A N 1
ATOM 684 C CA . ALA A 1 85 ? 16.528 -1.394 -7.659 1.00 93.31 85 ALA A CA 1
ATOM 685 C C . ALA A 1 85 ? 17.301 -2.215 -6.614 1.00 93.31 85 ALA A C 1
ATOM 687 O O . ALA A 1 85 ? 16.914 -2.196 -5.437 1.00 93.31 85 ALA A O 1
ATOM 688 N N . PRO A 1 86 ? 18.407 -2.875 -6.996 1.00 90.06 86 PRO A N 1
ATOM 689 C CA . PRO A 1 86 ? 19.318 -3.478 -6.035 1.00 90.06 86 PRO A CA 1
ATOM 690 C C . PRO A 1 86 ? 19.744 -2.451 -4.973 1.00 90.06 86 PRO A C 1
ATOM 692 O O . PRO A 1 86 ? 19.897 -1.263 -5.289 1.00 90.06 86 PRO A O 1
ATOM 695 N N . PRO A 1 87 ? 19.894 -2.858 -3.702 1.00 83.38 87 PRO A N 1
ATOM 696 C CA . PRO A 1 87 ? 20.367 -1.952 -2.666 1.00 83.38 87 PRO A CA 1
ATOM 697 C C . PRO A 1 87 ? 21.779 -1.455 -3.011 1.00 83.38 87 PRO A C 1
ATOM 699 O O . PRO A 1 87 ? 22.661 -2.248 -3.322 1.00 83.38 87 PRO A O 1
ATOM 702 N N . THR A 1 88 ? 22.001 -0.138 -2.943 1.00 75.69 88 THR A N 1
ATOM 703 C CA . THR A 1 88 ? 23.312 0.481 -3.225 1.00 75.69 88 THR A CA 1
ATOM 704 C C . THR A 1 88 ? 24.395 -0.011 -2.266 1.00 75.69 88 THR A C 1
ATOM 706 O O . THR A 1 88 ? 25.559 -0.121 -2.630 1.00 75.69 88 THR A O 1
ATOM 709 N N . THR A 1 89 ? 24.000 -0.306 -1.031 1.00 71.31 89 THR A N 1
ATOM 710 C CA . THR A 1 89 ? 24.843 -0.901 -0.003 1.00 71.31 89 THR A CA 1
ATOM 711 C C . THR A 1 89 ? 24.268 -2.263 0.356 1.00 71.31 89 THR A C 1
ATOM 713 O O . THR A 1 89 ? 23.236 -2.366 1.020 1.00 71.31 89 THR A O 1
ATOM 716 N N . VAL A 1 90 ? 24.943 -3.327 -0.078 1.00 64.56 90 VAL A N 1
ATOM 717 C CA . VAL A 1 90 ? 24.716 -4.673 0.453 1.00 64.56 90 VAL A CA 1
ATOM 718 C C . VAL A 1 90 ? 25.298 -4.650 1.861 1.00 64.56 90 VAL A C 1
ATOM 720 O O . VAL A 1 90 ? 26.507 -4.744 2.024 1.00 64.56 90 VAL A O 1
ATOM 723 N N . HIS A 1 91 ? 24.485 -4.373 2.881 1.00 57.16 91 HIS A N 1
ATOM 724 C CA . HIS A 1 91 ? 24.968 -4.458 4.260 1.00 57.16 91 HIS A CA 1
ATOM 725 C C . HIS A 1 91 ? 25.373 -5.910 4.536 1.00 57.16 91 HIS A C 1
ATOM 727 O O . HIS A 1 91 ? 24.492 -6.773 4.475 1.00 57.16 91 HIS A O 1
ATOM 733 N N . PRO A 1 92 ? 26.657 -6.199 4.814 1.00 57.06 92 PRO A N 1
ATOM 734 C CA . PRO A 1 92 ? 27.045 -7.541 5.182 1.00 57.06 92 PRO A CA 1
ATOM 735 C C . PRO A 1 92 ? 26.702 -7.766 6.664 1.00 57.06 92 PRO A C 1
ATOM 737 O O . PRO A 1 92 ? 27.027 -6.948 7.521 1.00 57.06 92 PRO A O 1
ATOM 740 N N . ASP A 1 93 ? 26.056 -8.904 6.918 1.00 51.41 93 ASP A N 1
ATOM 741 C CA . ASP A 1 93 ? 26.042 -9.663 8.175 1.00 51.41 93 ASP A CA 1
ATOM 742 C C . ASP A 1 93 ? 25.247 -9.177 9.418 1.00 51.41 93 ASP A C 1
ATOM 744 O O . ASP A 1 93 ? 24.746 -8.053 9.471 1.00 51.41 93 ASP A O 1
ATOM 748 N N . PRO A 1 94 ? 24.915 -10.104 10.352 1.00 58.03 94 PRO A N 1
ATOM 749 C CA . PRO A 1 94 ? 23.635 -10.120 11.059 1.00 58.03 94 PRO A CA 1
ATOM 75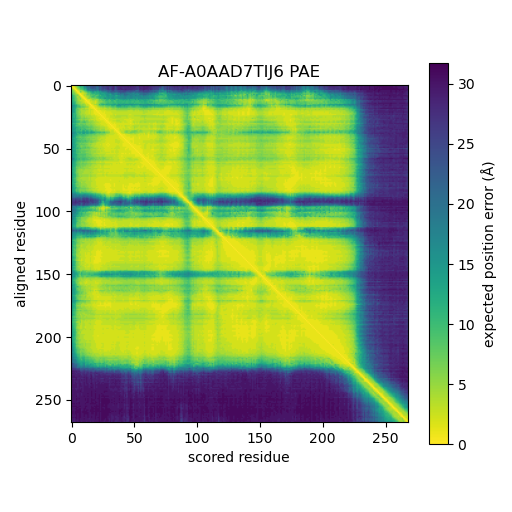0 C C . PRO A 1 94 ? 23.492 -9.170 12.265 1.00 58.03 94 PRO A C 1
ATOM 752 O O . PRO A 1 94 ? 24.466 -8.686 12.828 1.00 58.03 94 PRO A O 1
ATOM 755 N N . PRO A 1 95 ? 22.237 -8.955 12.720 1.00 58.25 95 PRO A N 1
ATOM 756 C CA . PRO A 1 95 ? 21.022 -9.548 12.184 1.00 58.25 95 PRO A CA 1
ATOM 757 C C . PRO A 1 95 ? 20.423 -8.578 11.182 1.00 58.25 95 PRO A C 1
ATOM 759 O O . PRO A 1 95 ? 19.690 -7.688 11.591 1.00 58.25 95 PRO A O 1
ATOM 762 N N . HIS A 1 96 ? 20.681 -8.738 9.887 1.00 64.25 96 HIS A N 1
ATOM 763 C CA . HIS A 1 96 ? 20.084 -7.931 8.819 1.00 64.25 96 HIS A CA 1
ATOM 764 C C . HIS A 1 96 ? 19.436 -8.795 7.730 1.00 64.25 96 HIS A C 1
ATOM 766 O O . HIS A 1 96 ? 19.184 -8.309 6.634 1.00 64.25 96 HIS A O 1
ATOM 772 N N . THR A 1 97 ? 19.082 -10.046 8.051 1.00 71.69 97 THR A N 1
ATOM 773 C CA . THR A 1 97 ? 18.321 -10.901 7.137 1.00 71.69 97 THR A CA 1
ATOM 774 C C . THR A 1 97 ? 16.969 -10.272 6.808 1.00 71.69 97 THR A C 1
ATOM 776 O O . THR A 1 97 ? 16.265 -9.729 7.677 1.00 71.69 97 THR A O 1
ATOM 779 N N . LEU A 1 98 ? 16.633 -10.310 5.520 1.00 75.50 98 LEU A N 1
ATOM 780 C CA . LEU A 1 98 ? 15.311 -9.946 5.042 1.00 75.50 98 LEU A CA 1
ATOM 781 C C . LEU A 1 98 ? 14.295 -10.928 5.624 1.00 75.50 98 LEU A C 1
ATOM 783 O O . LEU A 1 98 ? 14.554 -12.119 5.777 1.00 75.50 98 LEU A O 1
ATOM 787 N N . ASN A 1 99 ? 13.127 -10.411 5.990 1.00 77.88 99 ASN A N 1
ATOM 788 C CA . ASN A 1 99 ? 11.999 -11.260 6.328 1.00 77.88 99 ASN A CA 1
ATOM 789 C C . ASN A 1 99 ? 11.354 -11.693 5.014 1.00 77.88 99 ASN A C 1
ATOM 791 O O . ASN A 1 99 ? 10.524 -10.973 4.456 1.00 77.88 99 ASN A O 1
ATOM 795 N N . GLU A 1 100 ? 11.804 -12.839 4.518 1.00 73.38 100 GLU A N 1
ATOM 796 C CA . GLU A 1 100 ? 11.294 -13.455 3.300 1.00 73.38 100 GLU A CA 1
ATOM 797 C C . GLU A 1 100 ? 9.930 -14.113 3.527 1.00 73.38 100 GLU A C 1
ATOM 799 O O . GLU A 1 100 ? 9.531 -14.424 4.654 1.00 73.38 100 GLU A O 1
ATOM 804 N N . GLY A 1 101 ? 9.199 -14.287 2.429 1.00 80.19 101 GLY A N 1
ATOM 805 C CA . GLY A 1 101 ? 7.895 -14.934 2.416 1.00 80.19 101 GLY A CA 1
ATOM 806 C C . GLY A 1 101 ? 6.731 -14.083 2.950 1.00 80.19 101 GLY A C 1
ATOM 807 O O . GLY A 1 101 ? 6.912 -12.978 3.478 1.00 80.19 101 GLY A O 1
ATOM 808 N N . PRO A 1 102 ? 5.496 -14.596 2.808 1.00 81.50 102 PRO A N 1
ATOM 809 C CA . PRO A 1 102 ? 4.273 -13.887 3.187 1.00 81.50 102 PRO A CA 1
ATOM 810 C C . PRO A 1 102 ? 4.053 -13.821 4.705 1.00 81.50 102 PRO A C 1
ATOM 812 O O . PRO A 1 102 ? 3.420 -12.884 5.197 1.00 81.50 102 PRO A O 1
ATOM 815 N N . LEU A 1 103 ? 4.558 -14.806 5.456 1.00 85.56 103 LEU A N 1
ATOM 816 C CA . LEU A 1 103 ? 4.318 -14.970 6.889 1.00 85.56 103 LEU A CA 1
ATOM 817 C C . LEU A 1 103 ? 5.626 -15.223 7.644 1.00 85.56 103 LEU A C 1
ATOM 819 O O . LEU A 1 103 ? 6.483 -15.976 7.192 1.00 85.56 103 LEU A O 1
ATOM 823 N N . LYS A 1 104 ? 5.732 -14.655 8.845 1.00 82.38 104 LYS A N 1
ATOM 824 C CA . LYS A 1 104 ? 6.749 -14.973 9.849 1.00 82.38 104 LYS A CA 1
ATOM 825 C C . LYS A 1 104 ? 6.054 -15.328 11.161 1.00 82.38 104 LYS A C 1
ATOM 827 O O . LYS A 1 104 ? 5.635 -14.448 11.918 1.00 82.38 104 LYS A O 1
ATOM 832 N N . GLY A 1 105 ? 5.892 -16.624 11.419 1.00 85.81 105 GLY A N 1
ATOM 833 C CA . GLY A 1 105 ? 5.093 -17.118 12.543 1.00 85.81 105 GLY A CA 1
ATOM 834 C C . GLY A 1 105 ? 3.645 -16.626 12.447 1.00 85.81 105 GLY A C 1
ATOM 835 O O . GLY A 1 105 ? 2.9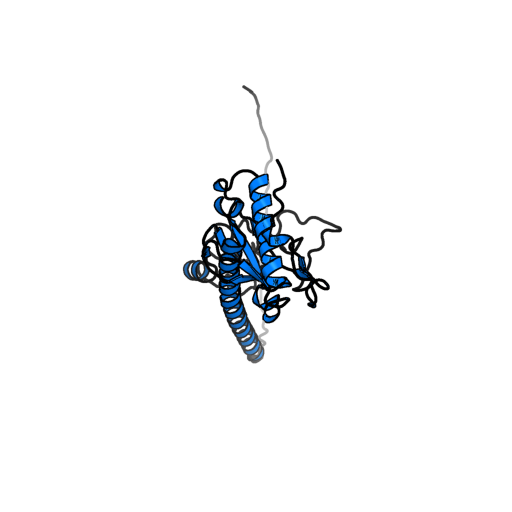72 -16.849 11.448 1.00 85.81 105 GLY A O 1
ATOM 836 N N . ARG A 1 106 ? 3.173 -15.901 13.469 1.00 89.19 106 ARG A N 1
ATOM 837 C CA . ARG A 1 106 ? 1.824 -15.298 13.508 1.00 89.19 106 ARG A CA 1
ATOM 838 C C . ARG A 1 106 ? 1.782 -13.865 12.961 1.00 89.19 106 ARG A C 1
ATOM 840 O O . ARG A 1 106 ? 0.888 -13.100 13.319 1.00 89.19 106 ARG A O 1
ATOM 847 N N . SER A 1 107 ? 2.761 -13.479 12.146 1.00 91.50 107 SER A N 1
ATOM 848 C CA . SER A 1 107 ? 2.876 -12.141 11.567 1.00 91.50 107 SER A CA 1
ATOM 849 C C . SER A 1 107 ? 2.870 -12.197 10.045 1.00 91.50 107 SER A C 1
ATOM 851 O O . SER A 1 107 ? 3.536 -13.056 9.478 1.00 91.50 107 SER A O 1
ATOM 853 N N . ALA A 1 108 ? 2.161 -11.284 9.383 1.00 94.00 108 ALA A N 1
ATOM 854 C CA . ALA A 1 108 ? 2.215 -11.143 7.927 1.00 94.00 108 ALA A CA 1
ATOM 855 C C . ALA A 1 108 ? 3.211 -10.053 7.538 1.00 94.00 108 ALA A C 1
ATOM 857 O O . ALA A 1 108 ? 3.222 -8.979 8.139 1.00 94.00 108 ALA A O 1
ATOM 858 N N . ASN A 1 109 ? 4.045 -10.319 6.538 1.00 94.56 109 ASN A N 1
ATOM 859 C CA . ASN A 1 109 ? 5.018 -9.350 6.048 1.00 94.56 109 ASN A CA 1
ATOM 860 C C . ASN A 1 109 ? 4.345 -8.365 5.082 1.00 94.56 109 ASN A C 1
ATOM 862 O O . ASN A 1 109 ? 3.650 -8.771 4.155 1.00 94.56 109 ASN A O 1
ATOM 866 N N . MET A 1 110 ? 4.592 -7.067 5.266 1.00 96.00 110 MET A N 1
ATOM 867 C CA . MET A 1 110 ? 4.178 -6.020 4.329 1.00 96.00 110 MET A CA 1
ATOM 868 C C . MET A 1 110 ? 5.333 -5.054 4.083 1.00 96.00 110 MET A C 1
ATOM 870 O O . MET A 1 110 ? 5.916 -4.507 5.024 1.00 96.00 110 MET A O 1
ATOM 874 N N . SER A 1 111 ? 5.669 -4.817 2.817 1.00 96.19 111 SER A N 1
ATOM 875 C CA . SER A 1 111 ? 6.623 -3.776 2.430 1.00 96.19 111 SER A CA 1
ATOM 876 C C . SER A 1 111 ? 5.870 -2.459 2.264 1.00 96.19 111 SER A C 1
ATOM 878 O O . SER A 1 111 ? 5.157 -2.272 1.285 1.00 96.19 111 SER A O 1
ATOM 880 N N . LEU A 1 112 ? 5.988 -1.567 3.250 1.00 96.19 112 LEU A N 1
ATOM 881 C CA . LEU A 1 112 ? 5.369 -0.240 3.235 1.00 96.19 112 LEU A CA 1
ATOM 882 C C . LEU A 1 112 ? 6.439 0.830 3.420 1.00 96.19 112 LEU A C 1
ATOM 884 O O . LEU A 1 112 ? 7.101 0.882 4.462 1.00 96.19 112 LEU A O 1
ATOM 888 N N . LEU A 1 113 ? 6.561 1.702 2.427 1.00 92.94 113 LEU A N 1
ATOM 889 C CA . LEU A 1 113 ? 7.520 2.792 2.395 1.00 92.94 113 LEU A CA 1
ATOM 890 C C . LEU A 1 113 ? 6.807 4.131 2.260 1.00 92.94 113 LEU A C 1
ATOM 892 O O . LEU A 1 113 ? 5.876 4.285 1.473 1.00 92.94 113 LEU A O 1
ATOM 896 N N . ASP A 1 114 ? 7.287 5.098 3.027 1.00 89.25 114 ASP A N 1
ATOM 897 C CA . ASP A 1 114 ? 6.962 6.507 2.860 1.00 89.25 114 ASP A CA 1
ATOM 898 C C . ASP A 1 114 ? 7.864 7.084 1.764 1.00 89.25 114 ASP A C 1
ATOM 900 O O . ASP A 1 114 ? 9.041 6.735 1.647 1.00 89.25 114 ASP A O 1
ATOM 904 N N . CYS A 1 115 ? 7.274 7.927 0.926 1.00 79.75 115 CYS A N 1
ATOM 905 C CA . CYS A 1 115 ? 7.995 8.813 0.036 1.00 79.75 115 CYS A CA 1
ATOM 906 C C . CYS A 1 115 ? 7.916 10.221 0.588 1.00 79.75 115 CYS A C 1
ATOM 908 O O . CYS A 1 115 ? 6.836 10.816 0.625 1.00 79.75 115 CYS A O 1
ATOM 910 N N . GLU A 1 116 ? 9.073 10.74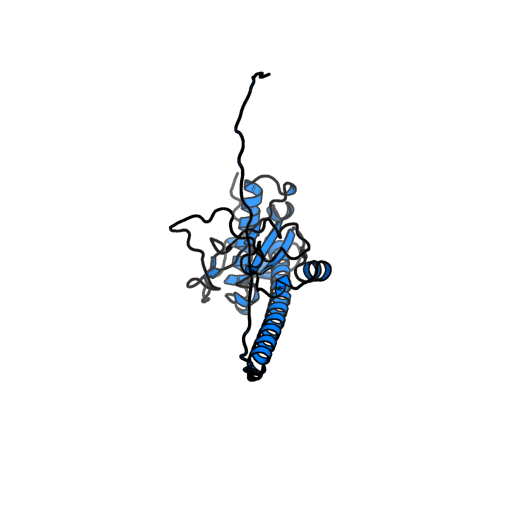0 0.986 1.00 65.75 116 GLU A N 1
ATOM 911 C CA . GLU A 1 116 ? 9.191 12.044 1.614 1.00 65.75 116 GLU A CA 1
ATOM 912 C C . GLU A 1 116 ? 8.761 13.160 0.656 1.00 65.75 116 GLU A C 1
ATOM 914 O O . GLU A 1 116 ? 9.541 13.663 -0.153 1.00 65.75 116 GLU A O 1
ATOM 919 N N . ALA A 1 117 ? 7.514 13.603 0.779 1.00 64.69 117 ALA A N 1
ATOM 920 C CA . ALA A 1 117 ? 7.123 14.904 0.274 1.00 64.69 117 ALA A CA 1
ATOM 921 C C . ALA A 1 117 ? 7.535 15.947 1.322 1.00 64.69 117 ALA A C 1
ATOM 923 O O . ALA A 1 117 ? 7.042 15.932 2.453 1.00 64.69 117 ALA A O 1
ATOM 924 N N . LYS A 1 118 ? 8.445 16.865 0.959 1.00 69.44 118 LYS A N 1
ATOM 925 C CA . LYS A 1 118 ? 8.883 17.974 1.836 1.00 69.44 118 LYS A CA 1
ATOM 926 C C . LYS A 1 118 ? 7.697 18.787 2.392 1.00 69.44 118 LYS A C 1
ATOM 928 O O . LYS A 1 118 ? 7.808 19.373 3.462 1.00 69.44 118 LYS A O 1
ATOM 933 N N . SER A 1 119 ? 6.556 18.763 1.700 1.00 76.25 119 SER A N 1
ATOM 934 C CA . SER A 1 119 ? 5.297 19.418 2.071 1.00 76.25 119 SER A CA 1
ATOM 935 C C . SER A 1 119 ? 4.575 18.826 3.290 1.00 76.25 119 SER A C 1
ATOM 937 O O . SER A 1 119 ? 3.683 19.471 3.825 1.00 76.25 119 SER A O 1
ATOM 939 N N . VAL A 1 120 ? 4.942 17.632 3.767 1.00 79.62 120 VAL A N 1
ATOM 940 C CA . VAL A 1 120 ? 4.299 16.964 4.926 1.00 79.62 120 VAL A CA 1
ATOM 941 C C . VAL A 1 120 ? 4.901 17.426 6.264 1.00 79.62 120 VAL A C 1
ATOM 943 O O . VAL A 1 120 ? 4.504 16.983 7.339 1.00 79.62 120 VAL A O 1
ATOM 946 N N . GLY A 1 121 ? 5.884 18.326 6.218 1.00 84.88 121 GLY A N 1
ATOM 947 C CA . GLY A 1 121 ? 6.598 18.820 7.389 1.00 84.88 121 GLY A CA 1
ATOM 948 C C . GLY A 1 121 ? 7.823 17.978 7.749 1.00 84.88 121 GLY A C 1
ATOM 949 O O . GLY A 1 121 ? 8.323 17.171 6.958 1.00 84.88 121 GLY A O 1
ATOM 950 N N . GLY A 1 122 ? 8.351 18.209 8.952 1.00 87.62 122 GLY A N 1
ATOM 951 C CA . GLY A 1 122 ? 9.612 17.632 9.421 1.00 87.62 122 GLY A CA 1
ATOM 952 C C . GLY A 1 122 ? 9.575 16.117 9.658 1.00 87.62 122 GLY A C 1
ATOM 953 O O . GLY A 1 122 ? 8.525 15.473 9.665 1.00 87.62 122 GLY A O 1
ATOM 954 N N . ARG A 1 123 ? 10.755 15.536 9.915 1.00 87.88 123 ARG A N 1
ATOM 955 C CA . ARG A 1 123 ? 10.949 14.088 10.137 1.00 87.88 123 ARG A CA 1
ATOM 956 C C . ARG A 1 123 ? 10.007 13.506 11.197 1.00 87.88 123 ARG A C 1
ATOM 958 O O . ARG A 1 123 ? 9.513 12.395 11.027 1.00 87.88 123 ARG A O 1
ATOM 965 N N . VAL A 1 124 ? 9.756 14.243 12.279 1.00 89.69 124 VAL A N 1
ATOM 966 C CA . VAL A 1 124 ? 8.879 13.804 13.377 1.00 89.69 124 VAL A CA 1
ATOM 967 C C . VAL A 1 124 ? 7.439 13.637 12.892 1.00 89.69 124 VAL A C 1
ATOM 969 O O . VAL A 1 124 ? 6.857 12.570 13.081 1.00 89.69 124 VAL A O 1
ATOM 972 N N . THR A 1 125 ? 6.893 14.640 12.203 1.00 90.44 125 THR A N 1
ATOM 973 C CA . THR A 1 125 ? 5.541 14.605 11.626 1.00 90.44 125 THR A CA 1
ATOM 974 C C . THR A 1 125 ? 5.378 13.423 10.676 1.00 90.44 125 THR A C 1
ATOM 976 O O . THR A 1 125 ? 4.429 12.648 10.804 1.00 90.44 125 THR A O 1
ATOM 979 N N . ARG A 1 126 ? 6.361 13.205 9.792 1.00 88.62 126 ARG A N 1
ATOM 980 C CA . ARG A 1 126 ? 6.372 12.061 8.868 1.00 88.62 126 ARG A CA 1
ATOM 981 C C . ARG A 1 126 ? 6.373 10.720 9.600 1.00 88.62 126 ARG A C 1
ATOM 983 O O . ARG A 1 126 ? 5.585 9.837 9.273 1.00 88.62 126 ARG A O 1
ATOM 990 N N . GLN A 1 127 ? 7.183 10.574 10.651 1.00 90.62 127 GLN A N 1
ATOM 991 C CA . GLN A 1 127 ? 7.187 9.356 11.468 1.00 90.62 127 GLN A CA 1
ATOM 992 C C . GLN A 1 127 ? 5.847 9.107 12.165 1.00 90.62 127 GLN A C 1
ATOM 994 O O . GLN A 1 127 ? 5.426 7.954 12.258 1.00 90.62 127 GLN A O 1
ATOM 999 N N . VAL A 1 128 ? 5.177 10.154 12.654 1.00 92.81 128 VAL A N 1
ATOM 1000 C CA . VAL A 1 128 ? 3.842 10.031 13.259 1.00 92.81 128 VAL A CA 1
ATOM 1001 C C . VAL A 1 128 ? 2.830 9.556 12.221 1.00 92.81 128 VAL A C 1
ATOM 1003 O O . VAL A 1 128 ? 2.114 8.588 12.477 1.00 92.81 128 VAL A O 1
ATOM 1006 N N . ILE A 1 129 ? 2.828 10.152 11.029 1.00 94.19 129 ILE A N 1
ATOM 1007 C CA . ILE A 1 129 ? 1.942 9.742 9.935 1.00 94.19 129 ILE A CA 1
ATOM 1008 C C . ILE A 1 129 ? 2.220 8.294 9.518 1.00 94.19 129 ILE A C 1
ATOM 1010 O O . ILE A 1 129 ? 1.298 7.483 9.464 1.00 94.19 129 ILE A O 1
ATOM 1014 N N . LEU A 1 130 ? 3.481 7.912 9.302 1.00 93.81 130 LEU A N 1
ATOM 1015 C CA . LEU A 1 130 ? 3.826 6.538 8.932 1.00 93.81 130 LEU A CA 1
ATOM 1016 C C . LEU A 1 130 ? 3.423 5.530 10.021 1.00 93.81 130 LEU A C 1
ATOM 1018 O O . LEU A 1 130 ? 2.952 4.435 9.709 1.00 93.81 130 LEU A O 1
ATOM 1022 N N . ARG A 1 131 ? 3.576 5.882 11.304 1.00 94.94 131 ARG A N 1
ATOM 1023 C CA . ARG A 1 131 ? 3.062 5.064 12.415 1.00 94.94 131 ARG A CA 1
ATOM 1024 C C . ARG A 1 131 ? 1.544 4.931 12.337 1.00 94.94 131 ARG A C 1
ATOM 1026 O O . ARG A 1 131 ? 1.051 3.822 12.501 1.00 94.94 131 ARG A O 1
ATOM 1033 N N . LYS A 1 132 ? 0.819 6.008 12.027 1.00 95.88 132 LYS A N 1
ATOM 1034 C CA . LYS A 1 132 ? -0.638 5.992 11.843 1.00 95.88 132 LYS A CA 1
ATOM 1035 C C . LYS A 1 132 ? -1.069 5.049 10.718 1.00 95.88 132 LYS A C 1
ATOM 1037 O O . LYS A 1 132 ? -1.947 4.224 10.948 1.00 95.88 132 LYS A O 1
ATOM 1042 N N . PHE A 1 133 ? -0.393 5.072 9.563 1.00 97.56 133 PHE A N 1
ATOM 1043 C CA . PHE A 1 133 ? -0.600 4.089 8.486 1.00 97.56 133 PHE A CA 1
ATOM 1044 C C . PHE A 1 133 ? -0.404 2.653 8.981 1.00 97.56 133 PHE A C 1
ATOM 1046 O O . PHE A 1 133 ? -1.281 1.812 8.808 1.00 97.56 133 PHE A O 1
ATOM 1053 N N . LYS A 1 134 ? 0.729 2.365 9.633 1.00 97.12 134 LYS A N 1
ATOM 1054 C CA . LYS A 1 134 ? 1.040 1.015 10.137 1.00 97.12 134 LYS A CA 1
ATOM 1055 C C . LYS A 1 134 ? 0.018 0.528 11.164 1.00 97.12 134 LYS A C 1
ATOM 1057 O O . LYS A 1 134 ? -0.375 -0.640 11.127 1.00 97.12 134 LYS A O 1
ATOM 1062 N N . THR A 1 135 ? -0.432 1.413 12.051 1.00 96.94 135 THR A N 1
ATOM 1063 C CA . THR A 1 135 ? -1.485 1.117 13.027 1.00 96.94 135 THR A CA 1
ATOM 1064 C C . THR A 1 135 ? -2.813 0.852 12.329 1.00 96.94 135 THR A C 1
ATOM 1066 O O . THR A 1 135 ? -3.398 -0.198 12.572 1.00 96.94 135 THR A O 1
ATOM 1069 N N . ALA A 1 136 ? -3.255 1.723 11.416 1.00 97.62 136 ALA A N 1
ATOM 1070 C CA . ALA A 1 136 ? -4.500 1.545 10.666 1.00 97.62 136 ALA A CA 1
ATOM 1071 C C . ALA A 1 136 ? -4.511 0.230 9.873 1.00 97.62 136 ALA A C 1
ATOM 1073 O O . ALA A 1 136 ? -5.459 -0.541 9.982 1.00 97.62 136 ALA A O 1
ATOM 1074 N N . ILE A 1 137 ? -3.427 -0.084 9.155 1.00 98.06 137 ILE A N 1
ATOM 1075 C CA . ILE A 1 137 ? -3.273 -1.364 8.446 1.00 98.06 137 ILE A CA 1
ATOM 1076 C C . ILE A 1 137 ? -3.367 -2.528 9.433 1.00 98.06 137 ILE A C 1
ATOM 1078 O O . ILE A 1 137 ? -4.083 -3.490 9.187 1.00 98.06 137 ILE A O 1
ATOM 1082 N N . SER A 1 138 ? -2.694 -2.444 10.581 1.00 96.50 138 SER A N 1
ATOM 1083 C CA . SER A 1 138 ? -2.773 -3.504 11.591 1.00 96.50 138 SER A CA 1
ATOM 1084 C C . SER A 1 138 ? -4.196 -3.676 12.135 1.00 96.50 138 SER A C 1
ATOM 1086 O O . SER A 1 138 ? -4.627 -4.804 12.347 1.00 96.50 138 SER A O 1
ATOM 1088 N N . LEU A 1 139 ? -4.948 -2.591 12.342 1.00 96.56 139 LEU A N 1
ATOM 1089 C CA . LEU A 1 139 ? -6.351 -2.647 12.767 1.00 96.56 139 LEU A CA 1
ATOM 1090 C C . LEU A 1 139 ? -7.233 -3.299 11.693 1.00 96.56 139 LEU A C 1
ATOM 1092 O O . LEU A 1 139 ? -7.995 -4.210 12.007 1.00 96.56 139 LEU A O 1
ATOM 1096 N N . ILE A 1 140 ? -7.080 -2.896 10.431 1.00 96.94 140 ILE A N 1
ATOM 1097 C CA . ILE A 1 140 ? -7.829 -3.443 9.293 1.00 96.94 140 ILE A CA 1
ATOM 1098 C C . ILE A 1 140 ? -7.545 -4.937 9.132 1.00 96.94 140 ILE A C 1
ATOM 1100 O O . ILE A 1 140 ? -8.465 -5.748 9.127 1.00 96.94 140 ILE A O 1
ATOM 1104 N N . VAL A 1 141 ? -6.270 -5.311 9.039 1.00 95.94 141 VAL A N 1
ATOM 1105 C CA . VAL A 1 141 ? -5.873 -6.663 8.634 1.00 95.94 141 VAL A CA 1
ATOM 1106 C C . VAL A 1 141 ? -5.959 -7.658 9.785 1.00 95.94 141 VAL A C 1
ATOM 1108 O O . VAL A 1 141 ? -6.413 -8.783 9.599 1.00 95.94 141 VAL A O 1
ATOM 1111 N N . VAL A 1 142 ? -5.525 -7.274 10.987 1.00 95.81 142 VAL A N 1
ATOM 1112 C CA . VAL A 1 142 ? -5.487 -8.194 12.135 1.00 95.81 142 VAL A CA 1
ATOM 1113 C C . VAL A 1 142 ? -6.837 -8.255 12.838 1.00 95.81 142 VAL A C 1
ATOM 1115 O O . VAL A 1 142 ? -7.214 -9.321 13.308 1.00 95.81 142 VAL A O 1
ATOM 1118 N N . ARG A 1 143 ? -7.561 -7.132 12.922 1.00 94.19 143 ARG A N 1
ATOM 1119 C CA . ARG A 1 143 ? -8.797 -7.022 13.717 1.00 94.19 143 ARG A CA 1
ATOM 1120 C C . ARG A 1 143 ? -10.057 -6.775 12.891 1.00 94.19 143 ARG A C 1
ATOM 1122 O O . ARG A 1 143 ? -11.122 -6.641 13.477 1.00 94.19 143 ARG A O 1
ATOM 1129 N N . GLY A 1 144 ? -9.956 -6.689 11.564 1.00 94.88 144 GLY A N 1
ATOM 1130 C CA . GLY A 1 144 ? -11.123 -6.447 10.717 1.00 94.88 144 GLY A CA 1
ATOM 1131 C C . GLY A 1 144 ? -11.763 -5.082 10.967 1.00 94.88 144 GLY A C 1
ATOM 1132 O O . GLY A 1 144 ? -12.981 -4.964 10.881 1.00 94.88 144 GLY A O 1
ATOM 1133 N N . ALA A 1 145 ? -10.963 -4.071 11.323 1.00 95.81 145 ALA A N 1
ATOM 1134 C CA . ALA A 1 145 ? -11.474 -2.739 11.630 1.00 95.81 145 ALA A CA 1
ATOM 1135 C C . ALA A 1 145 ? -12.239 -2.137 10.446 1.00 95.81 145 ALA A C 1
ATOM 1137 O O . ALA A 1 145 ? -11.740 -2.153 9.315 1.00 95.81 145 ALA A O 1
ATOM 1138 N N . ASP A 1 146 ? -13.413 -1.593 10.736 1.00 96.00 146 ASP A N 1
ATOM 1139 C CA . ASP A 1 146 ? -14.305 -0.891 9.819 1.00 96.00 146 ASP A CA 1
ATOM 1140 C C . ASP A 1 146 ? -14.987 0.274 10.548 1.00 96.00 146 ASP A C 1
ATOM 1142 O O . ASP A 1 146 ? -14.785 0.458 11.749 1.00 96.00 146 ASP A O 1
ATOM 1146 N N . VAL A 1 147 ? -15.776 1.073 9.839 1.00 95.69 147 VAL A N 1
ATOM 1147 C CA . VAL A 1 147 ? -16.487 2.215 10.430 1.00 95.69 147 VAL A CA 1
ATOM 1148 C C . VAL A 1 147 ? -17.970 2.121 10.109 1.00 95.69 147 VAL A C 1
ATOM 1150 O O . VAL A 1 147 ? -18.344 1.841 8.973 1.00 95.69 147 VAL A O 1
ATOM 1153 N N . GLU A 1 148 ? -18.801 2.350 11.121 1.00 94.00 148 GLU A N 1
ATOM 1154 C CA . GLU A 1 148 ? -20.258 2.443 11.008 1.00 94.00 148 GLU A CA 1
ATOM 1155 C C . GLU A 1 148 ? -20.725 3.842 11.411 1.00 94.00 148 GLU A C 1
ATOM 1157 O O . GLU A 1 148 ? -20.079 4.494 12.228 1.00 94.00 148 GLU A O 1
ATOM 1162 N N . GLY A 1 149 ? -21.839 4.298 10.837 1.00 90.81 149 GLY A N 1
ATOM 1163 C CA . GLY A 1 149 ? -22.320 5.672 10.995 1.00 90.81 149 GLY A CA 1
ATOM 1164 C C . GLY A 1 149 ? -21.656 6.660 10.030 1.00 90.81 149 GLY A C 1
ATOM 1165 O O . GLY A 1 149 ? -20.830 6.290 9.191 1.00 90.81 149 GLY A O 1
ATOM 1166 N N . GLN A 1 150 ? -22.042 7.930 10.133 1.00 86.06 150 GLN A N 1
ATOM 1167 C CA . GLN A 1 150 ? -21.525 9.017 9.304 1.00 86.06 150 GLN A CA 1
ATOM 1168 C C . GLN A 1 150 ? -21.344 10.282 10.152 1.00 86.06 150 GLN A C 1
ATOM 1170 O O . GLN A 1 150 ? -22.094 10.512 11.097 1.00 86.06 150 GLN A O 1
ATOM 1175 N N . GLY A 1 151 ? -20.347 11.104 9.812 1.00 83.06 151 GLY A N 1
ATOM 1176 C CA . GLY A 1 151 ? -20.070 12.349 10.532 1.00 83.06 151 GLY A CA 1
ATOM 1177 C C . GLY A 1 151 ? -19.676 12.091 11.987 1.00 83.06 151 GLY A C 1
ATOM 1178 O O . GLY A 1 151 ? -18.829 11.240 12.255 1.00 83.06 151 GLY A O 1
ATOM 1179 N N . ASP A 1 152 ? -20.309 12.804 12.913 1.00 82.19 152 ASP A N 1
ATOM 1180 C CA . ASP A 1 152 ? -19.985 12.744 14.344 1.00 82.19 152 ASP A CA 1
ATOM 1181 C C . ASP A 1 152 ? -20.438 11.441 15.025 1.00 82.19 152 ASP A C 1
ATOM 1183 O O . ASP A 1 152 ? -19.922 11.079 16.081 1.00 82.19 152 ASP A O 1
ATOM 1187 N N . GLU A 1 153 ? -21.355 10.693 14.404 1.00 87.81 153 GLU A N 1
ATOM 1188 C CA . GLU A 1 153 ? -21.780 9.369 14.879 1.00 87.81 153 GLU A CA 1
ATOM 1189 C C . GLU A 1 153 ? -20.873 8.240 14.374 1.00 87.81 153 GLU A C 1
ATOM 1191 O O . GLU A 1 153 ? -21.061 7.075 14.737 1.00 87.81 153 GLU A O 1
ATOM 1196 N N . ALA A 1 154 ? -19.884 8.563 13.531 1.00 91.75 154 ALA A N 1
ATOM 1197 C CA . ALA A 1 154 ? -18.976 7.574 12.980 1.00 91.75 154 ALA A CA 1
ATOM 1198 C C . ALA A 1 154 ? -18.202 6.874 14.104 1.00 91.75 154 ALA A C 1
ATOM 1200 O O . ALA A 1 154 ? -17.471 7.490 14.882 1.00 91.75 154 ALA A O 1
ATOM 1201 N N . LYS A 1 155 ? -18.331 5.550 14.163 1.00 92.81 155 LYS A N 1
ATOM 1202 C CA . LYS A 1 155 ? -17.730 4.720 15.200 1.00 92.81 155 LYS A CA 1
ATOM 1203 C C . LYS A 1 155 ? -16.901 3.607 14.591 1.00 92.81 155 LYS A C 1
ATOM 1205 O O . LYS A 1 155 ? -17.312 2.917 13.662 1.00 92.81 155 LYS A O 1
ATOM 1210 N N . LEU A 1 156 ? -15.730 3.399 15.182 1.00 93.69 156 LEU A N 1
ATOM 1211 C CA . LEU A 1 156 ? -14.869 2.276 14.853 1.00 93.69 156 LEU A CA 1
ATOM 1212 C C . LEU A 1 156 ? -15.495 0.961 15.338 1.00 93.69 156 LEU A C 1
ATOM 1214 O O . LEU A 1 156 ? -15.746 0.786 16.534 1.00 93.69 156 LEU A O 1
ATOM 1218 N N . VAL A 1 157 ? -15.694 0.028 14.413 1.00 94.00 157 VAL A N 1
ATOM 1219 C CA . VAL A 1 157 ? -16.189 -1.328 14.670 1.00 94.00 157 VAL A CA 1
ATOM 1220 C C . VAL A 1 157 ? -15.166 -2.364 14.209 1.00 94.00 157 VAL A C 1
ATOM 1222 O O . VAL A 1 157 ? -14.291 -2.081 13.392 1.00 94.00 157 VAL A O 1
ATOM 1225 N N . PHE A 1 158 ? -15.242 -3.580 14.745 1.00 93.88 158 PHE A N 1
ATOM 1226 C CA . PHE A 1 158 ? -14.313 -4.663 14.418 1.00 93.88 158 PHE A CA 1
ATOM 1227 C C . PHE A 1 158 ? -15.098 -5.881 13.960 1.00 93.88 158 PHE A C 1
ATOM 1229 O O . PHE A 1 158 ? -15.826 -6.481 14.747 1.00 93.88 158 PHE A O 1
ATOM 1236 N N . ARG A 1 159 ? -14.950 -6.231 12.682 1.00 91.94 159 ARG A N 1
ATOM 1237 C CA . ARG A 1 159 ? -15.682 -7.331 12.055 1.00 91.94 159 ARG A CA 1
ATOM 1238 C C . ARG A 1 159 ? -14.790 -8.560 11.979 1.00 91.94 159 ARG A C 1
ATOM 1240 O O . ARG A 1 159 ? -13.839 -8.598 11.195 1.00 91.94 159 ARG A O 1
ATOM 1247 N N . GLU A 1 160 ? -15.091 -9.570 12.792 1.00 89.06 160 GLU A N 1
ATOM 1248 C CA . GLU A 1 160 ? -14.284 -10.797 12.874 1.00 89.06 160 GLU A CA 1
ATOM 1249 C C . GLU A 1 160 ? -14.174 -11.521 11.525 1.00 89.06 160 GLU A C 1
ATOM 1251 O O . GLU A 1 160 ? -13.119 -12.057 11.193 1.00 89.06 160 GLU A O 1
ATOM 1256 N N . GLU A 1 161 ? -15.207 -11.434 10.685 1.00 90.06 161 GLU A N 1
ATOM 1257 C CA . GLU A 1 161 ? -15.231 -11.985 9.325 1.00 90.06 161 GLU A CA 1
ATOM 1258 C C . GLU A 1 161 ? -14.110 -11.462 8.411 1.00 90.06 161 GLU A C 1
ATOM 1260 O O . GLU A 1 161 ? -13.730 -12.129 7.448 1.00 90.06 161 GLU A O 1
ATOM 1265 N N . HIS A 1 162 ? -13.562 -10.280 8.696 1.00 88.75 162 HIS A N 1
ATOM 1266 C CA . HIS A 1 162 ? -12.460 -9.674 7.951 1.00 88.75 162 HIS A CA 1
ATOM 1267 C C . HIS A 1 162 ? -11.120 -9.768 8.689 1.00 88.75 162 HIS A C 1
ATOM 1269 O O . HIS A 1 162 ? -10.076 -9.455 8.109 1.00 88.75 162 HIS A O 1
ATOM 1275 N N . ALA A 1 163 ? -11.136 -10.188 9.955 1.00 90.50 163 ALA A N 1
ATOM 1276 C CA . ALA A 1 163 ? -9.965 -10.244 10.809 1.00 90.50 163 ALA A CA 1
ATOM 1277 C C . ALA A 1 163 ? -9.040 -11.411 10.431 1.00 90.50 163 ALA A C 1
ATOM 1279 O O . ALA A 1 163 ? -9.464 -12.527 10.142 1.00 90.50 163 ALA A O 1
ATOM 1280 N N . GLY A 1 164 ? -7.734 -11.149 10.427 1.00 88.50 164 GLY A N 1
ATOM 1281 C CA . GLY A 1 164 ? -6.694 -12.149 10.196 1.00 88.50 164 GLY A CA 1
ATOM 1282 C C . GLY A 1 164 ? -6.535 -12.621 8.747 1.00 88.50 164 GLY A C 1
ATOM 1283 O O . GLY A 1 164 ? -5.636 -13.414 8.465 1.00 88.50 164 GLY A O 1
ATOM 1284 N N . LYS A 1 165 ? -7.338 -12.106 7.810 1.00 90.56 165 LYS A N 1
ATOM 1285 C CA . LYS A 1 165 ? -7.293 -12.459 6.384 1.00 90.56 165 LYS A CA 1
ATOM 1286 C C . LYS A 1 165 ? -6.248 -11.633 5.629 1.00 90.56 165 LYS A C 1
ATOM 1288 O O . LYS A 1 165 ? -6.578 -10.844 4.752 1.00 90.56 165 LYS A O 1
ATOM 1293 N N . ALA A 1 166 ? -4.965 -11.808 5.965 1.00 91.50 166 ALA A N 1
ATOM 1294 C CA . ALA A 1 166 ? -3.864 -11.011 5.396 1.00 91.50 166 ALA A CA 1
ATOM 1295 C C . ALA A 1 166 ? -3.884 -10.932 3.863 1.00 91.50 166 ALA A C 1
ATOM 1297 O O . ALA A 1 166 ? -3.698 -9.854 3.304 1.00 91.50 166 ALA A O 1
ATOM 1298 N N . LYS A 1 167 ? -4.169 -12.055 3.196 1.00 93.00 167 LYS A N 1
ATOM 1299 C CA . LYS A 1 167 ? -4.194 -12.147 1.732 1.00 93.00 167 LYS A CA 1
ATOM 1300 C C . LYS A 1 167 ? -5.207 -11.195 1.096 1.00 93.00 167 LYS A C 1
ATOM 1302 O O . LYS A 1 167 ? -4.978 -10.769 -0.029 1.00 93.00 167 LYS A O 1
ATOM 1307 N N . ASP A 1 168 ? -6.307 -10.869 1.775 1.00 95.06 168 ASP A N 1
ATOM 1308 C CA . ASP A 1 168 ? -7.376 -10.013 1.234 1.00 95.06 168 ASP A CA 1
ATOM 1309 C C . ASP A 1 168 ? -7.026 -8.524 1.271 1.00 95.06 168 ASP A C 1
ATOM 1311 O O . ASP A 1 168 ? -7.695 -7.709 0.642 1.00 95.06 168 ASP A O 1
ATOM 1315 N N . TRP A 1 169 ? -5.951 -8.175 1.978 1.00 96.88 169 TRP A N 1
ATOM 1316 C CA . TRP A 1 169 ? -5.537 -6.793 2.201 1.00 96.88 169 TRP A CA 1
ATOM 1317 C C . TRP A 1 169 ? -4.099 -6.507 1.760 1.00 96.88 169 TRP A C 1
ATOM 1319 O O . TRP A 1 169 ? -3.751 -5.350 1.531 1.00 96.88 169 TRP A O 1
ATOM 1329 N N . ILE A 1 170 ? -3.255 -7.538 1.667 1.00 96.50 170 ILE A N 1
ATOM 1330 C CA . ILE A 1 170 ? -1.817 -7.418 1.427 1.00 96.50 170 ILE A CA 1
ATOM 1331 C C . ILE A 1 170 ? -1.393 -8.406 0.340 1.00 96.50 170 ILE A C 1
ATOM 1333 O O . ILE A 1 170 ? -1.673 -9.602 0.425 1.00 96.50 170 ILE A O 1
ATOM 1337 N N . LEU A 1 171 ? -0.642 -7.901 -0.635 1.00 96.19 171 LEU A N 1
ATOM 1338 C CA . LEU A 1 171 ? 0.106 -8.696 -1.603 1.00 96.19 171 LEU A CA 1
ATOM 1339 C C . LEU A 1 171 ? 1.526 -8.916 -1.061 1.00 96.19 171 LEU A C 1
ATOM 1341 O O . LEU A 1 171 ? 2.248 -7.950 -0.795 1.00 96.19 171 LEU A O 1
ATOM 1345 N N . SER A 1 172 ? 1.922 -10.173 -0.849 1.00 91.50 172 SER A N 1
ATOM 1346 C CA . SER A 1 172 ? 3.164 -10.525 -0.141 1.00 91.50 172 SER A CA 1
ATOM 1347 C C . SER A 1 172 ? 4.422 -10.042 -0.845 1.00 91.50 172 SER A C 1
ATOM 1349 O O . SER A 1 172 ? 5.356 -9.584 -0.184 1.00 91.50 172 SER A O 1
ATOM 1351 N N . ASP A 1 173 ? 4.429 -10.098 -2.174 1.00 93.88 173 ASP A N 1
ATOM 1352 C CA . ASP A 1 173 ? 5.604 -9.831 -3.009 1.00 93.88 173 ASP A CA 1
ATOM 1353 C C . ASP A 1 173 ? 5.557 -8.470 -3.688 1.00 93.88 173 ASP A C 1
ATOM 1355 O O . ASP A 1 173 ? 6.188 -8.229 -4.715 1.00 93.88 173 ASP A O 1
ATOM 1359 N N . TRP A 1 174 ? 4.845 -7.543 -3.049 1.00 97.56 174 TRP A N 1
ATOM 1360 C CA . TRP A 1 174 ? 4.682 -6.176 -3.507 1.00 97.56 174 TRP A CA 1
ATOM 1361 C C . TRP A 1 174 ? 5.201 -5.180 -2.476 1.00 97.56 174 TRP A C 1
ATOM 1363 O O . TRP A 1 174 ? 5.192 -5.416 -1.266 1.00 97.56 174 TRP A O 1
ATOM 1373 N N . THR A 1 175 ? 5.639 -4.033 -2.979 1.00 97.44 175 THR A N 1
ATOM 1374 C CA . THR A 1 175 ? 6.045 -2.869 -2.203 1.00 97.44 175 THR A CA 1
ATOM 1375 C C . THR A 1 175 ? 5.027 -1.759 -2.382 1.00 97.44 175 THR A C 1
ATOM 1377 O O . THR A 1 175 ? 4.781 -1.282 -3.490 1.00 97.44 175 THR A O 1
ATOM 1380 N N . TYR A 1 176 ? 4.459 -1.340 -1.258 1.00 98.00 176 TYR A N 1
ATOM 1381 C CA . TYR A 1 176 ? 3.522 -0.241 -1.135 1.00 98.00 176 TYR A CA 1
ATOM 1382 C C . TYR A 1 176 ? 4.299 1.033 -0.848 1.00 98.00 176 TYR A C 1
ATOM 1384 O O . TYR A 1 176 ? 5.120 1.098 0.068 1.00 98.00 176 TYR A O 1
ATOM 1392 N N . ILE A 1 177 ? 4.014 2.057 -1.631 1.00 96.38 177 ILE A N 1
ATOM 1393 C CA . ILE A 1 177 ? 4.688 3.338 -1.600 1.00 96.38 177 ILE A CA 1
ATOM 1394 C C . ILE A 1 177 ? 3.624 4.398 -1.341 1.00 96.38 177 ILE A C 1
ATOM 1396 O O . ILE A 1 177 ? 2.717 4.567 -2.155 1.00 96.38 177 ILE A O 1
ATOM 1400 N N . VAL A 1 178 ? 3.717 5.103 -0.216 1.00 95.75 178 VAL A N 1
ATOM 1401 C CA . VAL A 1 178 ? 2.751 6.139 0.169 1.00 95.75 178 VAL A CA 1
ATOM 1402 C C . VAL A 1 178 ? 3.350 7.532 0.046 1.00 95.75 178 VAL A C 1
ATOM 1404 O O . VAL A 1 178 ? 4.478 7.787 0.459 1.00 95.75 178 VAL A O 1
ATOM 1407 N N . ARG A 1 179 ? 2.556 8.453 -0.493 1.00 94.19 179 ARG A N 1
ATOM 1408 C CA . ARG A 1 179 ? 2.766 9.900 -0.456 1.00 94.19 179 ARG A CA 1
ATOM 1409 C C . ARG A 1 179 ? 1.685 10.486 0.446 1.00 94.19 179 ARG A C 1
ATOM 1411 O O . ARG A 1 179 ? 0.595 10.795 -0.046 1.00 94.19 179 ARG A O 1
ATOM 1418 N N . PRO A 1 180 ? 1.925 10.552 1.763 1.00 94.00 180 PRO A N 1
ATOM 1419 C CA . PRO A 1 180 ? 0.971 11.176 2.660 1.00 94.00 180 PRO A CA 1
ATOM 1420 C C . PRO A 1 180 ? 0.876 12.675 2.377 1.00 94.00 180 PRO A C 1
ATOM 1422 O O . PRO A 1 180 ? 1.808 13.280 1.850 1.00 94.00 180 PRO A O 1
ATOM 1425 N N . LYS A 1 181 ? -0.239 13.273 2.774 1.00 93.25 181 LYS A N 1
ATOM 1426 C CA . LYS A 1 181 ? -0.390 14.711 2.952 1.00 93.25 181 LYS A CA 1
ATOM 1427 C C . LYS A 1 181 ? -0.490 15.028 4.454 1.00 93.25 181 LYS A C 1
ATOM 1429 O O . LYS A 1 181 ? -0.685 14.122 5.272 1.00 93.25 181 LYS A O 1
ATOM 1434 N N . ILE A 1 182 ? -0.293 16.290 4.834 1.00 92.50 182 ILE A N 1
ATOM 1435 C CA . ILE A 1 182 ? -0.221 16.711 6.245 1.00 92.50 182 ILE A CA 1
ATOM 1436 C C . ILE A 1 182 ? -1.528 16.449 7.009 1.00 92.50 182 ILE A C 1
ATOM 1438 O O . ILE A 1 182 ? -1.495 16.144 8.197 1.00 92.50 182 ILE A O 1
ATOM 1442 N N . GLU A 1 183 ? -2.665 16.476 6.321 1.00 93.25 183 GLU A N 1
ATOM 1443 C CA . GLU A 1 183 ? -4.017 16.283 6.851 1.00 93.25 183 GLU A CA 1
ATOM 1444 C C . GLU A 1 183 ? -4.158 14.927 7.563 1.00 93.25 183 GLU A C 1
ATOM 1446 O O . GLU A 1 183 ? -4.839 14.818 8.582 1.00 93.25 183 GLU A O 1
ATOM 1451 N N . VAL A 1 184 ? -3.422 13.900 7.114 1.00 94.25 184 VAL A N 1
ATOM 1452 C CA . VAL A 1 184 ? -3.416 12.573 7.757 1.00 94.25 184 VAL A CA 1
ATOM 1453 C C . VAL A 1 184 ? -2.903 12.638 9.195 1.00 94.25 184 VAL A C 1
ATOM 1455 O O . VAL A 1 184 ? -3.305 11.818 10.023 1.00 94.25 184 VAL A O 1
ATOM 1458 N N . TYR A 1 185 ? -2.051 13.611 9.536 1.00 92.69 185 TYR A N 1
ATOM 1459 C CA . TYR A 1 185 ? -1.567 13.796 10.904 1.00 92.69 185 TYR A CA 1
ATOM 1460 C C . TYR A 1 185 ? -2.738 13.930 11.891 1.00 92.69 185 TYR A C 1
ATOM 1462 O O . TYR A 1 185 ? -2.787 13.196 12.882 1.00 92.69 185 TYR A O 1
ATOM 1470 N N . GLY A 1 186 ? -3.719 14.778 11.563 1.00 92.06 186 GLY A N 1
ATOM 1471 C CA . GLY A 1 186 ? -4.904 15.052 12.384 1.00 92.06 186 GLY A CA 1
ATOM 1472 C C . GLY A 1 186 ? -6.117 14.157 12.107 1.00 92.06 186 GLY A C 1
ATOM 1473 O O . GLY A 1 186 ? -6.954 14.012 12.985 1.00 92.06 186 GLY A O 1
ATOM 1474 N N . MET A 1 187 ? -6.192 13.505 10.943 1.00 93.75 187 MET A N 1
ATOM 1475 C CA . MET A 1 187 ? -7.367 12.732 10.498 1.00 93.75 187 MET A CA 1
ATOM 1476 C C . MET A 1 187 ? -7.808 11.622 11.485 1.00 93.75 187 MET A C 1
ATOM 1478 O O . MET A 1 187 ? -7.012 10.719 11.750 1.00 93.75 187 MET A O 1
ATOM 1482 N N . PRO A 1 188 ? -9.034 11.619 12.030 1.00 94.38 188 PRO A N 1
ATOM 1483 C CA . PRO A 1 188 ? -9.521 10.549 12.914 1.00 94.38 188 PRO A CA 1
ATOM 1484 C C . PRO A 1 188 ? -9.459 9.156 12.261 1.00 94.38 188 PRO A C 1
ATOM 1486 O O . PRO A 1 188 ? -9.498 9.045 11.031 1.00 94.38 188 PRO A O 1
ATOM 1489 N N . TYR A 1 189 ? -9.378 8.063 13.040 1.00 95.56 189 TYR A N 1
ATOM 1490 C CA . TYR A 1 189 ? -9.389 6.726 12.418 1.00 95.56 189 TYR A CA 1
ATOM 1491 C C . TYR A 1 189 ? -10.732 6.414 11.755 1.00 95.56 189 TYR A C 1
ATOM 1493 O O . TYR A 1 189 ? -10.752 5.644 10.796 1.00 95.56 189 TYR A O 1
ATOM 1501 N N . THR A 1 190 ? -11.816 7.038 12.214 1.00 95.44 190 THR A N 1
ATOM 1502 C CA . THR A 1 190 ? -13.152 6.944 11.614 1.00 95.44 190 THR A CA 1
ATOM 1503 C C . THR A 1 190 ? -13.192 7.462 10.170 1.00 95.44 190 THR A C 1
ATOM 1505 O O . THR A 1 190 ? -13.912 6.912 9.346 1.00 95.44 190 THR A O 1
ATOM 1508 N N . GLU A 1 191 ? -12.352 8.436 9.813 1.00 95.06 191 GLU A N 1
ATOM 1509 C CA . GLU A 1 191 ? -12.204 8.927 8.433 1.00 95.06 191 GLU A CA 1
ATOM 1510 C C . GLU A 1 191 ? -11.088 8.186 7.671 1.00 95.06 191 GLU A C 1
ATOM 1512 O O . GLU A 1 191 ? -11.206 7.844 6.487 1.00 95.06 191 GLU A O 1
ATOM 1517 N N . PHE A 1 192 ? -9.983 7.891 8.361 1.00 96.75 192 PHE A N 1
ATOM 1518 C CA . PHE A 1 192 ? -8.793 7.329 7.728 1.00 96.75 192 PHE A CA 1
ATOM 1519 C C . PHE A 1 192 ? -8.949 5.851 7.343 1.00 96.75 192 PHE A C 1
ATOM 1521 O O . PHE A 1 192 ? -8.498 5.438 6.271 1.00 96.75 192 PHE A O 1
ATOM 1528 N N . ILE A 1 193 ? -9.578 5.034 8.196 1.00 97.38 193 ILE A N 1
ATOM 1529 C CA . ILE A 1 193 ? -9.704 3.585 7.973 1.00 97.38 193 ILE A CA 1
ATOM 1530 C C . ILE A 1 193 ? -10.536 3.253 6.731 1.00 97.38 193 ILE A C 1
ATOM 1532 O O . ILE A 1 193 ? -10.042 2.457 5.930 1.00 97.38 193 ILE A O 1
ATOM 1536 N N . PRO A 1 194 ? -11.728 3.836 6.498 1.00 97.38 194 PRO A N 1
ATOM 1537 C CA . PRO A 1 194 ? -12.509 3.556 5.291 1.00 97.38 194 PRO A CA 1
ATOM 1538 C C . PRO A 1 194 ? -11.727 3.876 4.016 1.00 97.38 194 PRO A C 1
ATOM 1540 O O . PRO A 1 194 ? -11.662 3.070 3.083 1.00 97.38 194 PRO A O 1
ATOM 1543 N N . THR A 1 195 ? -11.043 5.019 4.024 1.00 97.62 195 THR A N 1
ATOM 1544 C CA . THR A 1 195 ? -10.206 5.471 2.916 1.00 97.62 195 THR A CA 1
ATOM 1545 C C . THR A 1 195 ? -9.058 4.496 2.641 1.00 97.62 195 THR A C 1
ATOM 1547 O O . THR A 1 195 ? -8.818 4.102 1.497 1.00 97.62 195 THR A O 1
ATOM 1550 N N . LEU A 1 196 ? -8.368 4.042 3.690 1.00 98.31 196 LEU A N 1
ATOM 1551 C CA . LEU A 1 196 ? -7.269 3.089 3.567 1.00 98.31 196 LEU A CA 1
ATOM 1552 C C . LEU A 1 196 ? -7.744 1.679 3.183 1.00 98.31 196 LEU A C 1
ATOM 1554 O O . LEU A 1 196 ? -7.076 1.016 2.392 1.00 98.31 196 LEU A O 1
ATOM 1558 N N . ARG A 1 197 ? -8.906 1.226 3.678 1.00 98.06 197 ARG A N 1
ATOM 1559 C CA . ARG A 1 197 ? -9.536 -0.048 3.278 1.00 98.06 197 ARG A CA 1
ATOM 1560 C C . ARG A 1 197 ? -9.804 -0.070 1.782 1.00 98.06 197 ARG A C 1
ATOM 1562 O O . ARG A 1 197 ? -9.419 -1.032 1.120 1.00 98.06 197 ARG A O 1
ATOM 1569 N N . ARG A 1 198 ? -10.414 0.995 1.250 1.00 98.31 198 ARG A N 1
ATOM 1570 C CA . ARG A 1 198 ? -10.637 1.153 -0.192 1.00 98.31 198 ARG A CA 1
ATOM 1571 C C . ARG A 1 198 ? -9.317 1.069 -0.952 1.00 98.31 198 ARG A C 1
ATOM 1573 O O . ARG A 1 198 ? -9.190 0.259 -1.861 1.00 98.31 198 ARG A O 1
ATOM 1580 N N . ALA A 1 199 ? -8.308 1.815 -0.505 1.00 98.44 199 ALA A N 1
ATOM 1581 C CA . ALA A 1 199 ? -7.003 1.820 -1.149 1.00 98.44 199 ALA A CA 1
ATOM 1582 C C . ALA A 1 199 ? -6.333 0.439 -1.210 1.00 98.44 199 ALA A C 1
ATOM 1584 O O . ALA A 1 199 ? -5.788 0.063 -2.249 1.00 98.44 199 ALA A O 1
ATOM 1585 N N . LEU A 1 200 ? -6.385 -0.327 -0.117 1.00 98.44 200 LEU A N 1
ATOM 1586 C CA . LEU A 1 200 ? -5.837 -1.682 -0.067 1.00 98.44 200 LEU A CA 1
ATOM 1587 C C . LEU A 1 200 ? -6.626 -2.653 -0.952 1.00 98.44 200 LEU A C 1
ATOM 1589 O O . LEU A 1 200 ? -6.004 -3.429 -1.672 1.00 98.44 200 LEU A O 1
ATOM 1593 N N . ARG A 1 201 ? -7.965 -2.592 -0.948 1.00 98.19 201 ARG A N 1
ATOM 1594 C CA . ARG A 1 201 ? -8.817 -3.439 -1.803 1.00 98.19 201 ARG A CA 1
ATOM 1595 C C . ARG A 1 201 ? -8.566 -3.190 -3.281 1.00 98.19 201 ARG A C 1
ATOM 1597 O O . ARG A 1 201 ? -8.393 -4.150 -4.028 1.00 98.19 201 ARG A O 1
ATOM 1604 N N . ASP A 1 202 ? -8.501 -1.925 -3.682 1.00 98.19 202 ASP A N 1
ATOM 1605 C CA . ASP A 1 202 ? -8.232 -1.536 -5.064 1.00 98.19 202 ASP A CA 1
ATOM 1606 C C . ASP A 1 202 ? -6.868 -2.086 -5.516 1.00 98.19 202 ASP A C 1
ATOM 1608 O O . ASP A 1 202 ? -6.747 -2.667 -6.592 1.00 98.19 202 ASP A O 1
ATOM 1612 N N . ILE A 1 203 ? -5.846 -1.985 -4.656 1.00 98.38 203 ILE A N 1
ATOM 1613 C CA . ILE A 1 203 ? -4.515 -2.543 -4.931 1.00 98.38 203 ILE A CA 1
ATOM 1614 C C . ILE A 1 203 ? -4.536 -4.073 -5.003 1.00 98.38 203 ILE A C 1
ATOM 1616 O O . ILE A 1 203 ? -3.968 -4.630 -5.935 1.00 98.38 203 ILE A O 1
ATOM 1620 N N . VAL A 1 204 ? -5.149 -4.763 -4.036 1.00 98.06 204 VAL A N 1
ATOM 1621 C CA . VAL A 1 204 ? -5.178 -6.236 -3.998 1.00 98.06 204 VAL A CA 1
ATOM 1622 C C . VAL A 1 204 ? -5.940 -6.798 -5.189 1.00 98.06 204 VAL A C 1
ATOM 1624 O O . VAL A 1 204 ? -5.492 -7.771 -5.788 1.00 98.06 204 VAL A O 1
ATOM 1627 N N . THR A 1 205 ? -7.062 -6.180 -5.554 1.00 97.88 205 THR A N 1
ATOM 1628 C CA . THR A 1 205 ? -7.882 -6.599 -6.696 1.00 97.88 205 THR A CA 1
ATOM 1629 C C . THR A 1 205 ? -7.077 -6.520 -7.988 1.00 97.88 205 THR A C 1
ATOM 1631 O O . THR A 1 205 ? -6.957 -7.513 -8.707 1.00 97.88 205 THR A O 1
ATOM 1634 N N . ASP A 1 206 ? -6.451 -5.371 -8.248 1.00 97.69 206 ASP A N 1
ATOM 1635 C CA . ASP A 1 206 ? -5.650 -5.189 -9.456 1.00 97.69 206 ASP A CA 1
ATOM 1636 C C . ASP A 1 206 ? -4.359 -6.010 -9.441 1.00 97.69 206 ASP A C 1
ATOM 1638 O O . ASP A 1 206 ? -3.984 -6.585 -10.460 1.00 97.69 206 ASP A O 1
ATOM 1642 N N . GLY A 1 207 ? -3.693 -6.123 -8.293 1.00 97.62 207 GLY A N 1
ATOM 1643 C CA . GLY A 1 207 ? -2.474 -6.914 -8.163 1.00 97.62 207 GLY A CA 1
ATOM 1644 C C . GLY A 1 207 ? -2.713 -8.406 -8.375 1.00 97.62 207 GLY A C 1
ATOM 1645 O O . GLY A 1 207 ? -1.986 -9.022 -9.147 1.00 97.62 207 GLY A O 1
ATOM 1646 N N . ARG A 1 208 ? -3.779 -8.976 -7.795 1.00 97.62 208 ARG A N 1
ATOM 1647 C CA . ARG A 1 208 ? -4.160 -10.381 -8.033 1.00 97.62 208 ARG A CA 1
ATOM 1648 C C . ARG A 1 208 ? -4.517 -10.629 -9.496 1.00 97.62 208 ARG A C 1
ATOM 1650 O O . ARG A 1 208 ? -4.135 -11.656 -10.049 1.00 97.62 208 ARG A O 1
ATOM 1657 N N . ARG A 1 209 ? -5.224 -9.693 -10.143 1.00 97.75 209 ARG A N 1
ATOM 1658 C CA . ARG A 1 209 ? -5.508 -9.779 -11.584 1.00 97.75 209 ARG A CA 1
ATOM 1659 C C . ARG A 1 209 ? -4.208 -9.864 -12.391 1.00 97.75 209 ARG A C 1
ATOM 1661 O O . ARG A 1 209 ? -4.093 -10.725 -13.257 1.00 97.75 209 ARG A O 1
ATOM 1668 N N . LEU A 1 210 ? -3.227 -9.021 -12.070 1.00 97.44 210 LEU A N 1
ATOM 1669 C CA . LEU A 1 210 ? -1.919 -9.020 -12.730 1.00 97.44 210 LEU A CA 1
ATOM 1670 C C . LEU A 1 210 ? -1.128 -10.307 -12.469 1.00 97.44 210 LEU A C 1
ATOM 1672 O O . LEU A 1 210 ? -0.567 -10.867 -13.404 1.00 97.44 210 LEU A O 1
ATOM 1676 N N . GLU A 1 211 ? -1.125 -10.818 -11.238 1.00 96.44 211 GLU A N 1
ATOM 1677 C CA . GLU A 1 211 ? -0.473 -12.091 -10.900 1.00 96.44 211 GLU A CA 1
ATOM 1678 C C . GLU A 1 211 ? -1.072 -13.267 -11.683 1.00 96.44 211 GLU A C 1
ATOM 1680 O O . GLU A 1 211 ? -0.333 -14.102 -12.203 1.00 96.44 211 GLU A O 1
ATOM 1685 N N . LEU A 1 212 ? -2.399 -13.303 -11.844 1.00 96.38 212 LEU A N 1
ATOM 1686 C CA . LEU A 1 212 ? -3.077 -14.309 -12.666 1.00 96.38 212 LEU A CA 1
ATOM 1687 C C . LEU A 1 212 ? -2.714 -14.185 -14.152 1.00 96.38 212 LEU A C 1
ATOM 1689 O O . LEU A 1 212 ? -2.528 -15.195 -14.830 1.00 96.38 212 LEU A O 1
ATOM 1693 N N . GLU A 1 213 ? -2.621 -12.962 -14.676 1.00 95.56 213 GLU A N 1
ATOM 1694 C CA . GLU A 1 213 ? -2.179 -12.713 -16.053 1.00 95.56 213 GLU A CA 1
ATOM 1695 C C . GLU A 1 213 ? -0.736 -13.186 -16.267 1.00 95.56 213 GLU A C 1
ATOM 1697 O O . GLU A 1 213 ? -0.448 -13.879 -17.243 1.00 95.56 213 GLU A O 1
ATOM 1702 N N . TRP A 1 214 ? 0.162 -12.879 -15.332 1.00 95.12 214 TRP A N 1
ATOM 1703 C CA . TRP A 1 214 ? 1.564 -13.287 -15.393 1.00 95.12 214 TRP A CA 1
ATOM 1704 C C . TRP A 1 214 ? 1.751 -14.797 -15.256 1.00 95.12 214 TRP A C 1
ATOM 1706 O O . TRP A 1 214 ? 2.545 -15.368 -16.002 1.00 95.12 214 TRP A O 1
ATOM 1716 N N . ALA A 1 215 ? 0.984 -15.457 -14.386 1.00 94.19 215 ALA A N 1
ATOM 1717 C CA . ALA A 1 215 ? 0.998 -16.913 -14.262 1.00 94.19 215 ALA A CA 1
ATOM 1718 C C . ALA A 1 215 ? 0.625 -17.594 -15.591 1.00 94.19 215 ALA A C 1
ATOM 1720 O O . ALA A 1 215 ? 1.351 -18.462 -16.071 1.00 94.19 215 ALA A O 1
ATOM 1721 N N . LYS A 1 216 ? -0.436 -17.119 -16.261 1.00 93.31 216 LYS A N 1
ATOM 1722 C CA . LYS A 1 216 ? -0.849 -17.634 -17.581 1.00 93.31 216 LYS A CA 1
ATOM 1723 C C . LYS A 1 216 ? 0.224 -17.445 -18.655 1.00 93.31 216 LYS A C 1
ATOM 1725 O O . LYS A 1 216 ? 0.363 -18.287 -19.541 1.00 93.31 216 LYS A O 1
ATOM 1730 N N . LEU A 1 217 ? 0.953 -16.329 -18.621 1.00 88.69 217 LEU A N 1
ATOM 1731 C CA . LEU A 1 217 ? 2.054 -16.079 -19.557 1.00 88.69 217 LEU A CA 1
ATOM 1732 C C . LEU A 1 217 ? 3.227 -17.033 -19.307 1.00 88.69 217 LEU A C 1
ATOM 1734 O O . LEU A 1 217 ? 3.763 -17.586 -20.267 1.00 88.69 217 LEU A O 1
ATOM 1738 N N . ALA A 1 218 ? 3.579 -17.265 -18.042 1.00 87.56 218 ALA A N 1
ATOM 1739 C CA . ALA A 1 218 ? 4.629 -18.207 -17.666 1.00 87.56 218 ALA A CA 1
ATOM 1740 C C . ALA A 1 218 ? 4.291 -19.643 -18.106 1.00 87.56 218 ALA A C 1
ATOM 1742 O O . ALA A 1 218 ? 5.145 -20.337 -18.659 1.00 87.56 218 ALA A O 1
ATOM 1743 N N . ASP A 1 219 ? 3.035 -20.071 -17.947 1.00 88.75 219 ASP A N 1
ATOM 1744 C CA . ASP A 1 219 ? 2.595 -21.398 -18.385 1.00 88.75 219 ASP A CA 1
ATOM 1745 C C . ASP A 1 219 ? 2.684 -21.559 -19.907 1.00 88.75 219 ASP A C 1
ATOM 1747 O O . ASP A 1 219 ? 3.189 -22.574 -20.389 1.00 88.75 219 ASP A O 1
ATOM 1751 N N . LYS A 1 220 ? 2.272 -20.549 -20.685 1.00 85.88 220 LYS A N 1
ATOM 1752 C CA . LYS A 1 220 ? 2.398 -20.578 -22.154 1.00 85.88 220 LYS A CA 1
ATOM 1753 C C . LYS A 1 220 ? 3.851 -20.711 -22.609 1.00 85.88 220 LYS A C 1
ATOM 1755 O O . LYS A 1 220 ? 4.128 -21.485 -23.522 1.00 85.88 220 LYS A O 1
ATOM 1760 N N . GLN A 1 221 ? 4.771 -19.989 -21.968 1.00 82.25 221 GLN A N 1
ATOM 1761 C CA . GLN A 1 221 ? 6.198 -20.064 -22.295 1.00 82.25 221 GLN A CA 1
ATOM 1762 C C . GLN A 1 221 ? 6.770 -21.459 -22.023 1.00 82.25 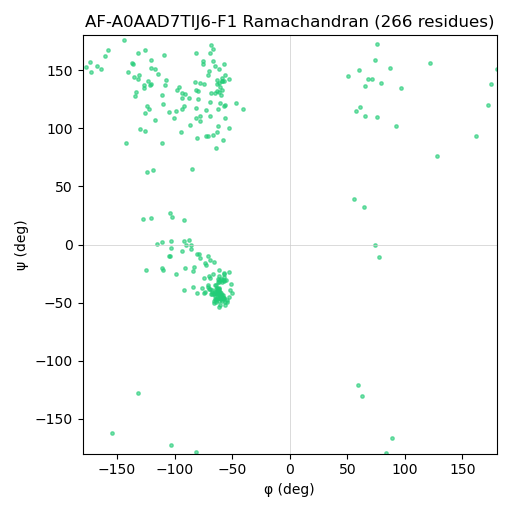221 GLN A C 1
ATOM 1764 O O . GLN A 1 221 ? 7.478 -21.995 -22.874 1.00 82.25 221 GLN A O 1
ATOM 1769 N N . ARG A 1 222 ? 6.398 -22.087 -20.897 1.00 81.31 222 ARG A N 1
ATOM 1770 C CA . ARG A 1 222 ? 6.812 -23.463 -20.576 1.00 81.31 222 ARG A CA 1
ATOM 1771 C C . ARG A 1 222 ? 6.344 -24.461 -21.634 1.00 81.31 222 ARG A C 1
ATOM 1773 O O . ARG A 1 222 ? 7.143 -25.261 -22.108 1.00 81.31 222 ARG A O 1
ATOM 1780 N N . HIS A 1 223 ? 5.080 -24.394 -22.054 1.00 77.50 223 HIS A N 1
ATOM 1781 C CA . HIS A 1 223 ? 4.550 -25.320 -23.063 1.00 77.50 223 HIS A CA 1
ATOM 1782 C C . HIS A 1 223 ? 5.228 -25.146 -24.434 1.00 77.50 223 HIS A C 1
ATOM 1784 O O . HIS A 1 223 ? 5.467 -26.132 -25.126 1.00 77.50 223 HIS A O 1
ATOM 1790 N N . GLN A 1 224 ? 5.605 -23.921 -24.812 1.00 73.62 224 GLN A N 1
ATOM 1791 C CA . GLN A 1 224 ? 6.321 -23.667 -26.069 1.00 73.62 224 GLN A CA 1
ATOM 1792 C C . GLN A 1 224 ? 7.772 -24.168 -26.047 1.00 73.62 224 GLN A C 1
ATOM 1794 O O . GLN A 1 224 ? 8.249 -24.665 -27.065 1.00 73.62 224 GLN A O 1
ATOM 1799 N N . SER A 1 225 ? 8.472 -24.098 -24.908 1.00 71.75 225 SER A N 1
ATOM 1800 C CA . SER A 1 225 ? 9.849 -24.607 -24.806 1.00 71.75 225 SER A CA 1
ATOM 1801 C C . SER A 1 225 ? 9.944 -26.135 -24.887 1.00 71.75 225 SER A C 1
ATOM 1803 O O . SER A 1 225 ? 10.947 -26.641 -25.380 1.00 71.75 225 SER A O 1
ATOM 1805 N N . PHE A 1 226 ? 8.907 -26.867 -24.463 1.00 65.31 226 PHE A N 1
ATOM 1806 C CA . PHE A 1 226 ? 8.856 -28.333 -24.586 1.00 65.31 226 PHE A CA 1
ATOM 1807 C C . PHE A 1 226 ? 8.384 -28.822 -25.962 1.00 65.31 226 PHE A C 1
ATOM 1809 O O . PHE A 1 226 ? 8.657 -29.959 -26.329 1.00 65.31 226 PHE A O 1
ATOM 1816 N N . ALA A 1 227 ? 7.706 -27.974 -26.740 1.00 59.00 227 ALA A N 1
ATOM 1817 C CA . ALA A 1 227 ? 7.204 -28.323 -28.068 1.00 59.00 227 ALA A CA 1
ATOM 1818 C C . ALA A 1 227 ? 8.218 -28.081 -29.199 1.00 59.00 227 ALA A C 1
ATOM 1820 O O . ALA A 1 227 ? 7.867 -28.260 -30.362 1.00 59.00 227 ALA A O 1
ATOM 1821 N N . ARG A 1 228 ? 9.456 -27.661 -28.897 1.00 47.41 228 ARG A N 1
ATOM 1822 C CA . ARG A 1 228 ? 10.503 -27.487 -29.909 1.00 47.41 228 ARG A CA 1
ATOM 1823 C C . ARG A 1 228 ? 11.061 -28.874 -30.262 1.00 47.41 228 ARG A C 1
ATOM 1825 O O . ARG A 1 228 ? 11.783 -29.437 -29.440 1.00 47.41 228 ARG A O 1
ATOM 1832 N N . PRO A 1 229 ? 10.741 -29.450 -31.438 1.00 52.12 229 PRO A N 1
ATOM 1833 C CA . PRO A 1 229 ? 11.303 -30.732 -31.825 1.00 52.12 229 PRO A CA 1
ATOM 1834 C C . PRO A 1 229 ? 12.811 -30.546 -31.951 1.00 52.12 229 PRO A C 1
ATOM 1836 O O . PRO A 1 229 ? 13.272 -29.527 -32.479 1.00 52.12 229 PRO A O 1
ATOM 1839 N N . ALA A 1 230 ? 13.572 -31.521 -31.464 1.00 53.22 230 ALA A N 1
ATOM 1840 C CA . ALA A 1 230 ? 14.964 -31.678 -31.830 1.00 53.22 230 ALA A CA 1
ATOM 1841 C C . ALA A 1 230 ? 15.018 -31.839 -33.355 1.00 53.22 230 ALA A C 1
ATOM 1843 O O . ALA A 1 230 ? 14.886 -32.942 -33.878 1.00 53.22 230 ALA A O 1
ATOM 1844 N N . HIS A 1 231 ? 15.147 -30.730 -34.087 1.00 55.84 231 HIS A N 1
ATOM 1845 C CA . HIS A 1 231 ? 15.642 -30.794 -35.447 1.00 55.84 231 HIS A CA 1
ATOM 1846 C C . HIS A 1 231 ? 17.049 -31.351 -35.321 1.00 55.84 231 HIS A C 1
ATOM 1848 O O . HIS A 1 231 ? 17.962 -30.667 -34.859 1.00 55.84 231 HIS A O 1
ATOM 1854 N N . ALA A 1 232 ? 17.145 -32.641 -35.630 1.00 51.69 232 ALA A N 1
ATOM 1855 C CA . ALA A 1 232 ? 18.370 -33.369 -35.822 1.00 51.69 232 ALA A CA 1
ATOM 1856 C C . ALA A 1 232 ? 19.339 -32.473 -36.590 1.00 51.69 232 ALA A C 1
ATOM 1858 O O . ALA A 1 232 ? 19.074 -32.075 -37.725 1.00 51.69 232 ALA A O 1
ATOM 1859 N N . THR A 1 233 ? 20.445 -32.132 -35.939 1.00 50.75 233 THR A N 1
ATOM 1860 C CA . THR A 1 233 ? 21.643 -31.646 -36.605 1.00 50.75 233 THR A CA 1
ATOM 1861 C C . THR A 1 233 ? 22.147 -32.796 -37.469 1.00 50.75 233 THR A C 1
ATOM 1863 O O . THR A 1 233 ? 22.997 -33.575 -37.055 1.00 50.75 233 THR A O 1
ATOM 1866 N N . SER A 1 234 ? 21.579 -32.949 -38.661 1.00 50.56 234 SER A N 1
ATOM 1867 C CA . SER A 1 234 ? 22.253 -33.612 -39.765 1.00 50.56 234 SER A CA 1
ATOM 1868 C C . SER A 1 234 ? 23.420 -32.708 -40.149 1.00 50.56 234 SER A C 1
ATOM 1870 O O . SER A 1 234 ? 23.245 -31.716 -40.857 1.00 50.56 234 SER A O 1
ATOM 1872 N N . GLN A 1 235 ? 24.589 -33.005 -39.582 1.00 50.44 235 GLN A N 1
ATOM 1873 C CA . GLN A 1 235 ? 25.865 -32.530 -40.097 1.00 50.44 235 GLN A CA 1
ATOM 1874 C C . GLN A 1 235 ? 26.017 -33.053 -41.531 1.00 50.44 235 GLN A C 1
ATOM 1876 O O . GLN A 1 235 ? 25.876 -34.259 -41.734 1.00 50.44 235 GLN A O 1
ATOM 1881 N N . PRO A 1 236 ? 26.320 -32.211 -42.527 1.00 53.16 236 PRO A N 1
ATOM 1882 C CA . PRO A 1 236 ? 27.048 -32.680 -43.684 1.00 53.16 236 PRO A CA 1
ATOM 1883 C C . PRO A 1 236 ? 28.531 -32.692 -43.309 1.00 53.16 236 PRO A C 1
ATOM 1885 O O . PRO A 1 236 ? 29.153 -31.644 -43.124 1.00 53.16 236 PRO A O 1
ATOM 1888 N N . GLU A 1 237 ? 29.076 -33.896 -43.162 1.00 50.81 237 GLU A N 1
ATOM 1889 C CA . GLU A 1 237 ? 30.500 -34.136 -43.346 1.00 50.81 237 GLU A CA 1
ATOM 1890 C C . GLU A 1 237 ? 30.877 -33.669 -44.757 1.00 50.81 237 GLU A C 1
ATOM 1892 O O . GLU A 1 237 ? 30.345 -34.158 -45.752 1.00 50.81 237 GLU A O 1
ATOM 1897 N N . HIS A 1 238 ? 31.777 -32.697 -44.840 1.00 48.31 238 HIS A N 1
ATOM 1898 C CA . HIS A 1 238 ? 32.617 -32.516 -46.013 1.00 48.31 238 HIS A CA 1
ATOM 1899 C C . HIS A 1 238 ? 34.001 -32.080 -45.533 1.00 48.31 238 HIS A C 1
ATOM 1901 O O . HIS A 1 238 ? 34.307 -30.898 -45.378 1.00 48.31 238 HIS A O 1
ATOM 1907 N N . GLU A 1 239 ? 34.822 -33.089 -45.244 1.00 48.59 239 GLU A N 1
ATOM 1908 C CA . GLU A 1 239 ? 36.268 -33.013 -45.415 1.00 48.59 239 GLU A CA 1
ATOM 1909 C C . GLU A 1 239 ? 36.589 -32.719 -46.886 1.00 48.59 239 GLU A C 1
ATOM 1911 O O . GLU A 1 239 ? 35.917 -33.241 -47.777 1.00 48.59 239 GLU A O 1
ATOM 1916 N N . THR A 1 240 ? 37.593 -31.867 -47.115 1.00 50.56 240 THR A N 1
ATOM 1917 C CA . THR A 1 240 ? 38.724 -31.941 -48.079 1.00 50.56 240 THR A CA 1
ATOM 1918 C C . THR A 1 240 ? 39.256 -30.498 -48.188 1.00 50.56 240 THR A C 1
ATOM 1920 O O . THR A 1 240 ? 38.553 -29.628 -48.690 1.00 50.56 240 THR A O 1
ATOM 1923 N N . LEU A 1 241 ? 40.265 -30.113 -47.400 1.00 46.34 241 LEU A N 1
ATOM 1924 C CA . LEU A 1 241 ? 41.711 -30.144 -47.694 1.00 46.34 241 LEU A CA 1
ATOM 1925 C C . LEU A 1 241 ? 42.168 -29.210 -48.830 1.00 46.34 241 LEU A C 1
ATOM 1927 O O . LEU A 1 241 ? 41.572 -29.171 -49.898 1.00 46.34 241 LEU A O 1
ATOM 1931 N N . ASP A 1 242 ? 43.295 -28.556 -48.527 1.00 45.12 242 ASP A N 1
ATOM 1932 C CA . ASP A 1 242 ? 44.217 -27.765 -49.355 1.00 45.12 242 ASP A CA 1
ATOM 1933 C C . ASP A 1 242 ? 44.018 -26.244 -49.347 1.00 45.12 242 ASP A C 1
ATOM 1935 O O . ASP A 1 242 ? 42.919 -25.734 -49.515 1.00 45.12 242 ASP A O 1
ATOM 1939 N N . ALA A 1 243 ? 45.041 -25.403 -49.231 1.00 46.50 243 ALA A N 1
ATOM 1940 C CA . ALA A 1 243 ? 46.443 -25.490 -48.818 1.00 46.50 243 ALA A CA 1
ATOM 1941 C C . ALA A 1 243 ? 46.977 -24.050 -48.968 1.00 46.50 243 ALA A C 1
ATOM 1943 O O . ALA A 1 243 ? 46.553 -23.365 -49.893 1.00 46.50 243 ALA A O 1
ATOM 1944 N N . MET A 1 244 ? 47.978 -23.671 -48.155 1.00 45.91 244 MET A N 1
ATOM 1945 C CA . MET A 1 244 ? 49.017 -22.670 -48.497 1.00 45.91 244 MET A CA 1
ATOM 1946 C C . MET A 1 244 ? 48.537 -21.197 -48.644 1.00 45.91 244 MET A C 1
ATOM 1948 O O . MET A 1 244 ? 47.467 -20.910 -49.144 1.00 45.91 244 MET A O 1
ATOM 1952 N N . GLN A 1 245 ? 49.247 -20.144 -48.235 1.00 48.81 245 GLN A N 1
ATOM 1953 C CA . GLN A 1 245 ? 50.650 -19.934 -47.884 1.00 48.81 245 GLN A CA 1
ATOM 1954 C C . GLN A 1 245 ? 50.789 -18.500 -47.312 1.00 48.81 245 GLN A C 1
ATOM 1956 O O . GLN A 1 245 ? 50.056 -17.627 -47.759 1.00 48.81 245 GLN A O 1
ATOM 1961 N N . GLN A 1 246 ? 51.737 -18.305 -46.374 1.00 44.53 246 GLN A N 1
ATOM 1962 C CA . GLN A 1 246 ? 52.776 -17.239 -46.328 1.00 44.53 246 GLN A CA 1
ATOM 1963 C C . GLN A 1 246 ? 52.366 -15.747 -46.514 1.00 44.53 246 GLN A C 1
ATOM 1965 O O . GLN A 1 246 ? 51.533 -15.402 -47.328 1.00 44.53 246 GLN A O 1
ATOM 1970 N N . GLU A 1 247 ? 52.953 -14.730 -45.881 1.00 43.53 247 GLU A N 1
ATOM 1971 C CA . GLU A 1 247 ? 54.148 -14.586 -45.050 1.00 43.53 247 GLU A CA 1
ATOM 1972 C C . GLU A 1 247 ? 54.229 -13.130 -44.543 1.00 43.53 247 GLU A C 1
ATOM 1974 O O . GLU A 1 247 ? 53.875 -12.203 -45.264 1.00 43.53 247 GLU A O 1
ATOM 1979 N N . SER A 1 248 ? 54.878 -12.959 -43.387 1.00 44.09 248 SER A N 1
ATOM 1980 C CA . SER A 1 248 ? 55.902 -11.930 -43.103 1.00 44.09 248 SER A CA 1
ATOM 1981 C C . SER A 1 248 ? 55.550 -10.434 -42.941 1.00 44.09 248 SER A C 1
ATOM 1983 O O . SER A 1 248 ? 54.769 -9.845 -43.677 1.00 44.09 248 SER A O 1
ATOM 1985 N N . GLY A 1 249 ? 56.270 -9.805 -41.996 1.00 37.09 249 GLY A N 1
ATOM 1986 C CA . GLY A 1 249 ? 56.567 -8.362 -41.966 1.00 37.09 249 GLY A CA 1
ATOM 1987 C C . GLY A 1 249 ? 56.213 -7.673 -40.641 1.00 37.09 249 GLY A C 1
ATOM 1988 O O . GLY A 1 249 ? 55.132 -7.118 -40.514 1.00 37.09 249 GLY A O 1
ATOM 1989 N N . SER A 1 250 ? 56.996 -7.825 -39.562 1.00 42.50 250 SER A N 1
ATOM 1990 C CA . SER A 1 250 ? 58.098 -6.913 -39.158 1.00 42.50 250 SER A CA 1
ATOM 1991 C C . SER A 1 250 ? 57.626 -5.455 -38.949 1.00 42.50 250 SER A C 1
ATOM 1993 O O . SER A 1 250 ? 57.177 -4.828 -39.895 1.00 42.50 250 SER A O 1
ATOM 1995 N N . SER A 1 251 ? 57.646 -4.822 -37.771 1.00 43.78 251 SER A N 1
ATOM 1996 C CA . SER A 1 251 ? 58.764 -4.489 -36.863 1.00 43.78 251 SER A CA 1
ATOM 1997 C C . SER A 1 251 ? 58.808 -2.960 -36.659 1.00 43.78 251 SER A C 1
ATOM 1999 O O . SER A 1 251 ? 58.424 -2.223 -37.560 1.00 43.78 251 SER A O 1
ATOM 2001 N N . SER A 1 252 ? 59.403 -2.519 -35.541 1.00 42.28 252 SER A N 1
ATOM 2002 C CA . SER A 1 252 ? 59.854 -1.147 -35.204 1.00 42.28 252 SER A CA 1
ATOM 2003 C C . SER A 1 252 ? 58.831 -0.278 -34.449 1.00 42.28 252 SER A C 1
ATOM 2005 O O . SER A 1 252 ? 57.828 0.144 -35.000 1.00 42.28 252 SER A O 1
ATOM 2007 N N . SER A 1 253 ? 58.956 -0.093 -33.128 1.00 43.16 253 SER A N 1
ATOM 2008 C CA . SER A 1 253 ? 59.957 0.727 -32.406 1.00 43.16 253 SER A CA 1
ATOM 2009 C C . SER A 1 253 ? 59.830 2.225 -32.703 1.00 43.16 253 SER A C 1
ATOM 2011 O O . SER A 1 253 ? 60.159 2.640 -33.813 1.00 43.16 253 SER A O 1
ATOM 2013 N N . ARG A 1 254 ? 59.400 3.016 -31.702 1.00 43.84 254 ARG A N 1
ATOM 2014 C CA . ARG A 1 254 ? 60.199 4.092 -31.075 1.00 43.84 254 ARG A CA 1
ATOM 2015 C C . ARG A 1 254 ? 59.414 4.916 -30.036 1.00 43.84 254 ARG A C 1
ATOM 2017 O O . ARG A 1 254 ? 58.271 5.297 -30.248 1.00 43.84 254 ARG A O 1
ATOM 2024 N N . ASP A 1 255 ? 60.129 5.176 -28.945 1.00 41.72 255 ASP A N 1
ATOM 2025 C CA . ASP A 1 255 ? 60.226 6.422 -28.175 1.00 41.72 255 ASP A CA 1
ATOM 2026 C C . ASP A 1 255 ? 59.113 6.902 -27.213 1.00 41.72 255 ASP A C 1
ATOM 2028 O O . ASP A 1 255 ? 58.046 7.402 -27.552 1.00 41.72 255 ASP A O 1
ATOM 2032 N N . ARG A 1 256 ? 59.502 6.803 -25.936 1.00 42.84 256 ARG A N 1
ATOM 2033 C CA . ARG A 1 256 ? 59.157 7.593 -24.737 1.00 42.84 256 ARG A CA 1
ATOM 2034 C C . ARG A 1 256 ? 60.028 8.889 -24.729 1.00 42.84 256 ARG A C 1
ATOM 2036 O O . ARG A 1 256 ? 61.026 8.900 -25.441 1.00 42.84 256 ARG A O 1
ATOM 2043 N N . PRO A 1 257 ? 59.948 9.789 -23.723 1.00 59.66 257 PRO A N 1
ATOM 2044 C CA . PRO A 1 257 ? 58.873 10.657 -23.204 1.00 59.66 257 PRO A CA 1
ATOM 2045 C C . PRO A 1 257 ? 59.447 12.109 -23.037 1.00 59.66 257 PRO A C 1
ATOM 2047 O O . PRO A 1 257 ? 60.237 12.520 -23.878 1.00 59.66 257 PRO A O 1
ATOM 2050 N N . PRO A 1 258 ? 59.323 12.782 -21.871 1.00 69.81 258 PRO A N 1
ATOM 2051 C CA . PRO A 1 258 ? 58.217 13.538 -21.259 1.00 69.81 258 PRO A CA 1
ATOM 2052 C C . PRO A 1 258 ? 58.442 15.070 -21.389 1.00 69.81 258 PRO A C 1
ATOM 2054 O O . PRO A 1 258 ? 59.390 15.468 -22.041 1.00 69.81 258 PRO A O 1
ATOM 2057 N N . HIS A 1 259 ? 57.611 15.923 -20.765 1.00 46.56 259 HIS A N 1
ATOM 2058 C CA . HIS A 1 259 ? 57.978 17.194 -20.080 1.00 46.56 259 HIS A CA 1
ATOM 2059 C C . HIS A 1 259 ? 56.680 17.954 -19.681 1.00 46.56 259 HIS A C 1
ATOM 2061 O O . HIS A 1 259 ? 55.774 18.063 -20.496 1.00 46.56 259 HIS A O 1
ATOM 2067 N N . LEU A 1 260 ? 56.465 18.222 -18.374 1.00 42.88 260 LEU A N 1
ATOM 2068 C CA . LEU A 1 260 ? 56.597 19.538 -17.683 1.00 42.88 260 LEU A CA 1
ATOM 2069 C C . LEU A 1 260 ? 55.373 20.464 -17.916 1.00 42.88 260 LEU A C 1
ATOM 2071 O O . LEU A 1 260 ? 54.876 20.518 -19.025 1.00 42.88 260 LEU A O 1
ATOM 2075 N N . LEU A 1 261 ? 54.799 21.238 -16.985 1.00 44.91 261 LEU A N 1
ATOM 2076 C CA . LEU A 1 261 ? 55.183 21.792 -15.679 1.00 44.91 261 LEU A CA 1
ATOM 2077 C C . LEU A 1 261 ? 53.906 22.356 -14.987 1.00 44.91 261 LEU A C 1
ATOM 2079 O O . LEU A 1 261 ? 52.988 22.797 -15.670 1.00 44.91 261 LEU A O 1
ATOM 2083 N N . THR A 1 262 ? 53.942 22.391 -13.645 1.00 44.16 262 THR A N 1
ATOM 2084 C CA . THR A 1 262 ? 53.493 23.472 -12.715 1.00 44.16 262 THR A CA 1
ATOM 2085 C C . THR A 1 262 ? 52.026 23.925 -12.678 1.00 44.16 262 THR A C 1
ATOM 2087 O O . THR A 1 262 ? 51.487 24.393 -13.669 1.00 44.16 262 THR A O 1
ATOM 2090 N N . SER A 1 263 ? 51.350 23.764 -11.526 1.00 46.94 263 SER A N 1
ATOM 2091 C CA . SER A 1 263 ? 51.199 24.757 -10.418 1.00 46.94 263 SER A CA 1
ATOM 2092 C C . SER A 1 263 ? 49.998 25.680 -10.674 1.00 46.94 263 SER A C 1
ATOM 2094 O O . SER A 1 263 ? 49.704 25.961 -11.821 1.00 46.94 263 SER A O 1
ATOM 2096 N N . ASP A 1 264 ? 49.273 26.272 -9.740 1.00 45.16 264 ASP A N 1
ATOM 2097 C CA . ASP A 1 264 ? 49.280 26.378 -8.285 1.00 45.16 264 ASP A CA 1
ATOM 2098 C C . ASP A 1 264 ? 47.969 27.127 -7.946 1.00 45.16 264 ASP A C 1
ATOM 2100 O O . ASP A 1 264 ? 47.528 27.916 -8.778 1.00 45.16 264 ASP A O 1
ATOM 2104 N N . ARG A 1 265 ? 47.457 26.979 -6.710 1.00 47.81 265 ARG A N 1
ATOM 2105 C CA . ARG A 1 265 ? 46.736 28.018 -5.918 1.00 47.81 265 ARG A CA 1
ATOM 2106 C C . ARG A 1 265 ? 45.425 28.627 -6.497 1.00 47.81 265 ARG A C 1
ATOM 2108 O O . ARG A 1 265 ? 45.206 28.720 -7.685 1.00 47.81 265 ARG A O 1
ATOM 2115 N N . THR A 1 266 ? 44.431 29.073 -5.729 1.00 51.06 266 THR A N 1
ATOM 2116 C CA . THR A 1 266 ? 44.381 29.566 -4.347 1.00 51.06 266 THR A CA 1
ATOM 2117 C C . THR A 1 266 ? 42.932 29.563 -3.857 1.00 51.06 266 THR A C 1
ATOM 2119 O O . THR A 1 266 ? 42.003 29.782 -4.629 1.00 51.06 266 THR A O 1
ATOM 2122 N N . SER A 1 267 ? 42.789 29.387 -2.548 1.00 54.53 267 SER A N 1
ATOM 2123 C CA . SER A 1 267 ? 41.625 29.706 -1.728 1.00 54.53 267 SER A CA 1
ATOM 2124 C C . SER A 1 267 ? 41.188 31.172 -1.838 1.00 54.53 267 SER A C 1
ATOM 2126 O O . SER A 1 267 ? 42.037 32.065 -1.869 1.00 54.53 267 SER A O 1
ATOM 2128 N N . SER A 1 268 ? 39.879 31.409 -1.763 1.00 64.06 268 SER A N 1
ATOM 2129 C CA . SER A 1 268 ? 39.201 32.397 -0.899 1.00 64.06 268 SER A CA 1
ATOM 2130 C C . SER A 1 268 ? 37.713 32.069 -0.850 1.00 64.06 268 SER A C 1
ATOM 2132 O O . SER A 1 268 ? 37.172 31.701 -1.915 1.00 64.06 268 SER A O 1
#

Radius of gyration: 28.73 Å; Cα contacts (8 Å, |Δi|>4): 343; chains: 1; bounding box: 82×66×76 Å

Secondary structure (DSSP, 8-state):
------GGGTTPPP--SS--EEE-SS---SB-TTTSS-SSPPPGGGSS-TT-GGGG--HHHHHHHS--EEETTEEEEEEEGGGSBPPSS---SSS-----SSEETTEEE-EEEE---GGG-SHHHHHHHHHHHHHHHHHHHHH-EEEESSGGG-EEEE-GGGTT-GGGT--TTEEEEEEE-THHHH--HHHHHHHHHHHHHHHHHHHHHHHHHHHHHHHHHHHHHHT-----------------------------------------

Solvent-accessible surface area (backbone atoms only — not comparable to full-atom values): 16300 Å² total; per-residue (Å²): 132,83,79,77,71,64,69,89,65,73,77,68,79,83,86,80,54,78,32,72,46,67,39,58,70,51,38,62,89,45,34,56,83,72,54,77,86,44,58,43,55,67,61,53,93,55,28,65,39,61,81,46,73,75,58,74,38,52,46,73,52,31,36,68,75,49,38,78,46,77,53,93,47,32,32,40,31,56,45,56,50,40,68,21,23,60,49,93,69,79,78,81,72,82,97,67,75,67,53,67,67,51,54,61,88,46,22,37,36,37,20,70,42,81,48,90,51,78,85,37,55,56,74,67,54,47,51,51,36,54,49,49,53,56,50,48,50,38,38,33,34,38,43,13,45,46,64,45,74,62,79,93,64,38,36,79,42,67,40,68,94,48,30,33,46,48,75,69,51,45,58,53,66,30,36,35,40,32,38,64,39,52,61,46,67,76,52,51,65,57,62,45,44,59,57,49,50,50,55,30,41,58,48,36,55,54,48,52,53,49,52,54,54,46,51,56,52,53,52,52,52,54,57,55,67,72,66,59,73,84,74,74,82,76,73,80,87,75,89,79,87,89,77,90,77,91,78,89,81,85,85,81,88,85,85,86,88,90,82,90,81,83,89,77,91,80,91,130

Mean predicted aligned error: 11.81 Å

Organism: NCBI:txid1111947